Protein AF-A0AAE0UEN5-F1 (afdb_monomer_lite)

Sequence (266 aa):
MGLLERFFPWSDHQPFSEKHVGFAVYFGDIQRMYIRYLHTKLIDLTVKVQLDCPLGPGAQGSLSGAEELGPLLRTYVQAVQDHDYMTKFAVKTTDPFIATSRRHHDHAAFETACARRGLAIKQLVPPISEERNGELESQQPQDRWIDRVQKASIPTGPWEDSKSKNHHRPASSLVNTRTLSTKRAFWTRVGAAAIGAAFLIAPMWILALQRNLYVHLGVATGCITAFGLLVSLYLETVDNVFAATLAYAAVIMVFVGIVLQEVGSQ

Secondary structure (DSSP, 8-state):
--SSSSS----------TT----EEEHHHHHHHHHHHHHHHHHHHHHHHHHHS---TT----THHHHHHHHHHHHHHHHHHHHHHHHTTTTSTT-TTEEETTSHHHHHHHHHHHHHTT--HHHHSPP-----S----SS-HHHHHHHHHHHHSPP-STTS-TT---TT-----TTHHHHHHHHHHHHHHHHHHHHHHHHHHHHHHHHHH---HHHHHHHHHHHHHHHHHHHHHH-S-HHHHHHHHHHHHHHHHHHHHHHHHHHTT-

Organism: Sordaria brevicollis (NCBI:txid83679)

Structure (mmCIF, N/CA/C/O backbone):
data_AF-A0AAE0UEN5-F1
#
_entry.id   AF-A0AAE0UEN5-F1
#
loop_
_atom_site.group_PDB
_atom_site.id
_atom_site.type_symbol
_atom_site.label_atom_id
_atom_site.label_alt_id
_atom_site.label_comp_id
_atom_site.label_asym_id
_atom_site.label_entity_id
_atom_site.label_seq_id
_atom_site.pdbx_PDB_ins_code
_atom_site.Cartn_x
_atom_site.Cartn_y
_atom_site.Cartn_z
_atom_site.occupancy
_atom_site.B_iso_or_equiv
_atom_site.auth_seq_id
_atom_site.auth_comp_id
_atom_site.auth_asym_id
_atom_site.auth_atom_id
_atom_site.pdbx_PDB_model_num
ATOM 1 N N . MET A 1 1 ? -10.624 -44.686 -27.313 1.00 47.81 1 MET A N 1
ATOM 2 C CA . MET A 1 1 ? -10.271 -44.722 -25.876 1.00 47.81 1 MET A CA 1
ATOM 3 C C . MET A 1 1 ? -8.928 -45.422 -25.748 1.00 47.81 1 MET A C 1
ATOM 5 O O . MET A 1 1 ? -8.849 -46.548 -26.211 1.00 47.81 1 MET A O 1
ATOM 9 N N . GLY A 1 2 ? -7.888 -44.771 -25.208 1.00 50.59 2 GLY A N 1
ATOM 10 C CA . GLY A 1 2 ? -6.630 -45.463 -24.871 1.00 50.59 2 GLY A CA 1
ATOM 11 C C . GLY A 1 2 ? -5.305 -44.854 -25.353 1.00 50.59 2 GLY A C 1
ATOM 12 O O . GLY A 1 2 ? -4.420 -45.619 -25.709 1.00 50.59 2 GLY A O 1
ATOM 13 N N . LEU A 1 3 ? -5.132 -43.521 -25.375 1.00 47.16 3 LEU A N 1
ATOM 14 C CA . LEU A 1 3 ? -3.820 -42.904 -25.680 1.00 47.16 3 LEU A CA 1
ATOM 15 C C . LEU A 1 3 ? -3.498 -41.599 -24.912 1.00 47.16 3 LEU A C 1
ATOM 17 O O . LEU A 1 3 ? -2.545 -40.912 -25.261 1.00 47.16 3 LEU A O 1
ATOM 21 N N . LEU A 1 4 ? -4.244 -41.264 -23.848 1.00 43.25 4 LEU A N 1
ATOM 22 C CA . LEU A 1 4 ? -4.015 -40.045 -23.042 1.00 43.25 4 LEU A CA 1
ATOM 23 C C . LEU A 1 4 ? -3.633 -40.296 -21.570 1.00 43.25 4 LEU A C 1
ATOM 25 O O . LEU A 1 4 ? -3.499 -39.343 -20.815 1.00 43.25 4 LEU A O 1
ATOM 29 N N . GLU A 1 5 ? -3.382 -41.542 -21.157 1.00 39.69 5 GLU A N 1
ATOM 30 C CA . GLU A 1 5 ? -2.986 -41.855 -19.767 1.00 39.69 5 GLU A CA 1
ATOM 31 C C . GLU A 1 5 ? -1.469 -41.979 -19.538 1.00 39.69 5 GLU A C 1
ATOM 33 O O . GLU A 1 5 ? -1.028 -42.275 -18.435 1.00 39.69 5 GLU A O 1
ATOM 38 N N . ARG A 1 6 ? -0.627 -41.717 -20.546 1.00 45.50 6 ARG A N 1
ATOM 39 C CA . ARG A 1 6 ? 0.839 -41.847 -20.402 1.00 45.50 6 ARG A CA 1
ATOM 40 C C . ARG A 1 6 ? 1.580 -40.584 -19.953 1.00 45.50 6 ARG A C 1
ATOM 42 O O . ARG A 1 6 ? 2.804 -40.617 -19.917 1.00 45.50 6 ARG A O 1
ATOM 49 N N . PHE A 1 7 ? 0.893 -39.490 -19.613 1.00 47.94 7 PHE A N 1
ATOM 50 C CA . PHE A 1 7 ? 1.573 -38.202 -19.400 1.00 47.94 7 PHE A CA 1
ATOM 51 C C . PHE A 1 7 ? 1.725 -37.705 -17.959 1.00 47.94 7 PHE A C 1
ATOM 53 O O . PHE A 1 7 ? 2.407 -36.703 -17.778 1.00 47.94 7 PHE A O 1
ATOM 60 N N . PHE A 1 8 ? 1.194 -38.381 -16.933 1.00 48.75 8 PHE A N 1
ATOM 61 C CA . PHE A 1 8 ? 1.394 -37.930 -15.546 1.00 48.75 8 PHE A CA 1
ATOM 62 C C . PHE A 1 8 ? 1.422 -39.081 -14.526 1.00 48.75 8 PHE A C 1
ATOM 64 O O . PHE A 1 8 ? 0.406 -39.358 -13.891 1.00 48.75 8 PHE A O 1
ATOM 71 N N . PRO A 1 9 ? 2.578 -39.733 -14.302 1.00 42.09 9 PRO A N 1
ATOM 72 C CA . PRO A 1 9 ? 2.768 -40.583 -13.135 1.00 42.09 9 PRO A CA 1
ATOM 73 C C . PRO A 1 9 ? 2.987 -39.689 -11.901 1.00 42.09 9 PRO A C 1
ATOM 75 O O . PRO A 1 9 ? 4.113 -39.379 -11.529 1.00 42.09 9 PRO A O 1
ATOM 78 N N . TRP A 1 10 ? 1.904 -39.226 -11.274 1.00 48.19 10 TRP A N 1
ATOM 79 C CA . TRP A 1 10 ? 1.956 -38.643 -9.928 1.00 48.19 10 TRP A CA 1
ATOM 80 C C . TRP A 1 10 ? 1.845 -39.767 -8.896 1.00 48.19 10 TRP A C 1
ATOM 82 O O . TRP A 1 10 ? 0.763 -40.070 -8.409 1.00 48.19 10 TRP A O 1
ATOM 92 N N . SER A 1 11 ? 2.963 -40.413 -8.584 1.00 49.34 11 SER A N 1
ATOM 93 C CA . SER A 1 11 ? 3.156 -41.128 -7.320 1.00 49.34 11 SER A CA 1
ATOM 94 C C . SER A 1 11 ? 4.619 -41.511 -7.218 1.00 49.34 11 SER A C 1
ATOM 96 O O . SER A 1 11 ? 4.996 -42.574 -7.684 1.00 49.34 11 SER A O 1
ATOM 98 N N . ASP A 1 12 ? 5.413 -40.627 -6.626 1.00 39.28 12 ASP A N 1
ATOM 99 C CA . ASP A 1 12 ? 6.489 -41.012 -5.720 1.00 39.28 12 ASP A CA 1
ATOM 100 C C . ASP A 1 12 ? 6.880 -39.765 -4.930 1.00 39.28 12 ASP A C 1
ATOM 102 O O . ASP A 1 12 ? 7.472 -38.815 -5.447 1.00 39.28 12 ASP A O 1
ATOM 106 N N . HIS A 1 13 ? 6.518 -39.751 -3.649 1.00 44.28 13 HIS A N 1
ATOM 107 C CA . HIS A 1 13 ? 7.138 -38.867 -2.675 1.00 44.28 13 HIS A CA 1
ATOM 108 C C . HIS A 1 13 ? 8.594 -39.314 -2.510 1.00 44.28 13 HIS A C 1
ATOM 110 O O . HIS A 1 13 ? 8.931 -39.997 -1.547 1.00 44.28 13 HIS A O 1
ATOM 116 N N . GLN A 1 14 ? 9.468 -38.958 -3.455 1.00 47.25 14 GLN A N 1
ATOM 117 C CA . GLN A 1 14 ? 10.896 -39.008 -3.183 1.00 47.25 14 GLN A CA 1
ATOM 118 C C . GLN A 1 14 ? 11.162 -38.018 -2.042 1.00 47.25 14 GLN A C 1
ATOM 120 O O . GLN A 1 14 ? 10.865 -36.828 -2.199 1.00 47.25 14 GLN A O 1
ATOM 125 N N . PRO A 1 15 ? 11.677 -38.468 -0.883 1.00 43.59 15 PRO A N 1
ATOM 126 C CA . PRO A 1 15 ? 12.158 -37.545 0.127 1.00 43.59 15 PRO A CA 1
ATOM 127 C C . PRO A 1 15 ? 13.269 -36.732 -0.535 1.00 43.59 15 PRO A C 1
ATOM 129 O O . PRO A 1 15 ? 14.306 -37.278 -0.913 1.00 43.59 15 PRO A O 1
ATOM 132 N N . PHE A 1 16 ? 13.001 -35.445 -0.766 1.00 45.94 16 PHE A N 1
ATOM 133 C CA . PHE A 1 16 ? 13.960 -34.524 -1.359 1.00 45.94 16 PHE A CA 1
ATOM 134 C C . PHE A 1 16 ? 15.272 -34.645 -0.585 1.00 45.94 16 PHE A C 1
ATOM 136 O O . PHE A 1 16 ? 15.321 -34.340 0.605 1.00 45.94 16 PHE A O 1
ATOM 143 N N . SER A 1 17 ? 16.319 -35.127 -1.259 1.00 46.56 17 SER A N 1
ATOM 144 C CA . SER A 1 17 ? 17.662 -35.183 -0.693 1.00 46.56 17 SER A CA 1
ATOM 145 C C . SER A 1 17 ? 18.026 -33.779 -0.209 1.00 46.56 17 SER A C 1
ATOM 147 O O . SER A 1 17 ? 18.030 -32.823 -0.986 1.00 46.56 17 SER A O 1
ATOM 149 N N . GLU A 1 18 ? 18.290 -33.662 1.089 1.00 48.22 18 GLU A N 1
ATOM 150 C CA . GLU A 1 18 ? 18.394 -32.437 1.899 1.00 48.22 18 GLU A CA 1
ATOM 151 C C . GLU A 1 18 ? 19.487 -31.435 1.461 1.00 48.22 18 GLU A C 1
ATOM 153 O O . GLU A 1 18 ? 19.746 -30.446 2.141 1.00 48.22 18 GLU A O 1
ATOM 158 N N . LYS A 1 19 ? 20.148 -31.667 0.322 1.00 55.38 19 LYS A N 1
ATOM 159 C CA . LYS A 1 19 ? 21.300 -30.894 -0.162 1.00 55.38 19 LYS A CA 1
ATOM 160 C C . LYS A 1 19 ? 21.020 -30.039 -1.398 1.00 55.38 19 LYS A C 1
ATOM 162 O O . LYS A 1 19 ? 21.933 -29.384 -1.899 1.00 55.38 19 LYS A O 1
ATOM 167 N N . HIS A 1 20 ? 19.791 -30.019 -1.911 1.00 56.06 20 HIS A N 1
ATOM 168 C CA . HIS A 1 20 ? 19.470 -29.168 -3.055 1.00 56.06 20 HIS A CA 1
ATOM 169 C C . HIS A 1 20 ? 19.252 -27.722 -2.614 1.00 56.06 20 HIS A C 1
ATOM 171 O O . HIS A 1 20 ? 18.270 -27.384 -1.954 1.00 56.06 20 HIS A O 1
ATOM 177 N N . VAL A 1 21 ? 20.191 -26.860 -3.003 1.00 62.66 21 VAL A N 1
ATOM 178 C CA . VAL A 1 21 ? 20.079 -25.415 -2.823 1.00 62.66 21 VAL A CA 1
ATOM 179 C C . VAL A 1 21 ? 18.895 -24.921 -3.641 1.00 62.66 21 VAL A C 1
ATOM 181 O O . VAL A 1 21 ? 18.925 -24.927 -4.871 1.00 62.66 21 VAL A O 1
ATOM 184 N N . GLY A 1 22 ? 17.822 -24.552 -2.950 1.00 73.62 22 GLY A N 1
ATOM 185 C CA . GLY A 1 22 ? 16.616 -24.055 -3.586 1.00 73.62 22 GLY A CA 1
ATOM 186 C C . GLY A 1 22 ? 16.677 -22.549 -3.819 1.00 73.62 22 GLY A C 1
ATOM 187 O O . GLY A 1 22 ? 17.085 -21.801 -2.936 1.00 73.62 22 GLY A O 1
ATOM 188 N N . PHE A 1 23 ? 16.222 -22.086 -4.982 1.00 80.50 23 PHE A N 1
ATOM 189 C CA . PHE A 1 23 ? 15.915 -20.674 -5.211 1.00 80.50 23 PHE A CA 1
ATOM 190 C C . PHE A 1 23 ? 14.450 -20.376 -4.855 1.00 80.50 23 PHE A C 1
ATOM 192 O O . PHE A 1 23 ? 13.568 -21.240 -4.980 1.00 80.50 23 PHE A O 1
ATOM 199 N N . ALA A 1 24 ? 14.199 -19.142 -4.423 1.00 83.62 24 ALA A N 1
ATOM 200 C CA . ALA A 1 24 ? 12.873 -18.566 -4.247 1.00 83.62 24 ALA A CA 1
ATOM 201 C C . ALA A 1 24 ? 12.890 -17.134 -4.793 1.00 83.62 24 ALA A C 1
ATOM 203 O O . ALA A 1 24 ? 13.771 -16.349 -4.449 1.00 83.62 24 ALA A O 1
ATOM 204 N N . VAL A 1 25 ? 11.934 -16.815 -5.658 1.00 88.50 25 VAL A N 1
ATOM 205 C CA . VAL A 1 25 ? 11.749 -15.484 -6.234 1.00 88.50 25 VAL A CA 1
ATOM 206 C C . VAL A 1 25 ? 10.397 -14.963 -5.771 1.00 88.50 25 VAL A C 1
ATOM 208 O O . VAL A 1 25 ? 9.365 -15.594 -6.004 1.00 88.50 25 VAL A O 1
ATOM 211 N N . TYR A 1 26 ? 10.411 -13.808 -5.114 1.00 88.69 26 TYR A N 1
ATOM 212 C CA . TYR A 1 26 ? 9.214 -13.144 -4.614 1.00 88.69 26 TYR A CA 1
ATOM 213 C C . TYR A 1 26 ? 8.739 -12.129 -5.655 1.00 88.69 26 TYR A C 1
ATOM 215 O O . TYR A 1 26 ? 9.389 -11.106 -5.884 1.00 88.69 26 TYR A O 1
ATOM 223 N N . PHE A 1 27 ? 7.590 -12.375 -6.288 1.00 92.50 27 PHE A N 1
ATOM 224 C CA . PHE A 1 27 ? 7.034 -11.428 -7.262 1.00 92.50 27 PHE A CA 1
ATOM 225 C C . PHE A 1 27 ? 6.653 -10.094 -6.610 1.00 92.50 27 PHE A C 1
ATOM 227 O O . PHE A 1 27 ? 6.719 -9.057 -7.265 1.00 92.50 27 PHE A O 1
ATOM 234 N N . GLY A 1 28 ? 6.351 -10.092 -5.307 1.00 88.81 28 GLY A N 1
ATOM 235 C CA . GLY A 1 28 ? 6.140 -8.865 -4.539 1.00 88.81 28 GLY A CA 1
ATOM 236 C C . GLY A 1 28 ? 7.354 -7.927 -4.538 1.00 88.81 28 GLY A C 1
ATOM 237 O O . GLY A 1 28 ? 7.179 -6.711 -4.617 1.00 88.81 28 GLY A O 1
ATOM 238 N N . ASP A 1 29 ? 8.578 -8.462 -4.519 1.00 84.75 29 ASP A N 1
ATOM 239 C CA . ASP A 1 29 ? 9.801 -7.648 -4.558 1.00 84.75 29 ASP A CA 1
ATOM 240 C C . ASP A 1 29 ? 10.068 -7.093 -5.957 1.00 84.75 29 ASP A C 1
ATOM 242 O O . ASP A 1 29 ? 10.427 -5.922 -6.108 1.00 84.75 29 ASP A O 1
ATOM 246 N N . ILE A 1 30 ? 9.791 -7.889 -6.993 1.00 92.25 30 ILE A N 1
ATOM 247 C CA . ILE A 1 30 ? 9.831 -7.424 -8.386 1.00 92.25 30 ILE A CA 1
ATOM 248 C C . ILE A 1 30 ? 8.808 -6.300 -8.592 1.00 92.25 30 ILE A C 1
ATOM 250 O O . ILE A 1 30 ? 9.137 -5.265 -9.171 1.00 92.25 30 ILE A O 1
ATOM 254 N N . GLN A 1 31 ? 7.597 -6.446 -8.051 1.00 94.69 31 GLN A N 1
ATOM 255 C CA . GLN A 1 31 ? 6.559 -5.420 -8.125 1.00 94.69 31 GLN A CA 1
ATOM 256 C C . GLN A 1 31 ? 6.976 -4.132 -7.404 1.00 94.69 31 GLN A C 1
ATOM 258 O O . GLN A 1 31 ? 6.764 -3.033 -7.914 1.00 94.69 31 GLN A O 1
ATOM 263 N N . ARG A 1 32 ? 7.635 -4.236 -6.245 1.00 88.94 32 ARG A N 1
ATOM 264 C CA . ARG A 1 32 ? 8.200 -3.070 -5.544 1.00 88.94 32 ARG A CA 1
ATOM 265 C C . ARG A 1 32 ? 9.271 -2.369 -6.372 1.00 88.94 32 ARG A C 1
ATOM 267 O O . ARG A 1 32 ? 9.285 -1.138 -6.424 1.00 88.94 32 ARG A O 1
ATOM 274 N N . MET A 1 33 ? 10.151 -3.128 -7.026 1.00 90.81 33 MET A N 1
ATOM 275 C CA . MET A 1 33 ? 11.148 -2.570 -7.942 1.00 90.81 33 MET A CA 1
ATOM 276 C C . MET A 1 33 ? 10.470 -1.858 -9.123 1.00 90.81 33 MET A C 1
ATOM 278 O O . MET A 1 33 ? 10.856 -0.741 -9.469 1.00 90.81 33 MET A O 1
ATOM 282 N N . TYR A 1 34 ? 9.411 -2.447 -9.681 1.00 95.69 34 TYR A N 1
ATOM 283 C CA . TYR A 1 34 ? 8.634 -1.859 -10.770 1.00 95.69 34 TYR A CA 1
ATOM 284 C C . TYR A 1 34 ? 7.930 -0.552 -10.370 1.00 95.69 34 TYR A C 1
ATOM 286 O O . TYR A 1 34 ? 8.019 0.442 -11.090 1.00 95.69 34 TYR A O 1
ATOM 294 N N . ILE A 1 35 ? 7.312 -0.494 -9.187 1.00 95.81 35 ILE A N 1
ATOM 295 C CA . ILE A 1 35 ? 6.693 0.735 -8.661 1.00 95.81 35 ILE A CA 1
ATOM 296 C C . ILE A 1 35 ? 7.733 1.852 -8.508 1.00 95.81 35 ILE A C 1
ATOM 298 O O . ILE A 1 35 ? 7.453 2.999 -8.859 1.00 95.81 35 ILE A O 1
ATOM 302 N N . ARG A 1 36 ? 8.945 1.540 -8.024 1.00 92.50 36 ARG A N 1
ATOM 303 C CA . ARG A 1 36 ? 10.037 2.528 -7.925 1.00 92.50 36 ARG A CA 1
ATOM 304 C C . ARG A 1 36 ? 10.441 3.056 -9.294 1.00 92.50 36 ARG A C 1
ATOM 306 O O . ARG A 1 36 ? 10.576 4.265 -9.454 1.00 92.50 36 ARG A O 1
ATOM 313 N N . TYR A 1 37 ? 10.580 2.165 -10.272 1.00 96.19 37 TYR A N 1
ATOM 314 C CA . TYR A 1 37 ? 10.863 2.549 -11.650 1.00 96.19 37 TYR A CA 1
ATOM 315 C C . TYR A 1 37 ? 9.794 3.509 -12.203 1.00 96.19 37 TYR A C 1
ATOM 317 O O . TYR A 1 37 ? 10.132 4.572 -12.726 1.00 96.19 37 TYR A O 1
ATOM 325 N N . LEU A 1 38 ? 8.508 3.187 -12.023 1.00 96.75 38 LEU A N 1
ATOM 326 C CA . LEU A 1 38 ? 7.406 4.052 -12.456 1.00 96.75 38 LEU A CA 1
ATOM 327 C C . LEU A 1 38 ? 7.398 5.401 -11.730 1.00 96.75 38 LEU A C 1
ATOM 329 O O . LEU A 1 38 ? 7.153 6.427 -12.358 1.00 96.75 38 LEU A O 1
ATOM 333 N N . HIS A 1 39 ? 7.699 5.417 -10.432 1.00 96.25 39 HIS A N 1
ATOM 334 C CA . HIS A 1 39 ? 7.771 6.645 -9.645 1.00 96.25 39 HIS A CA 1
ATOM 335 C C . HIS A 1 39 ? 8.872 7.586 -10.152 1.00 96.25 39 HIS A C 1
ATOM 337 O O . HIS A 1 39 ? 8.614 8.764 -10.386 1.00 96.25 39 HIS A O 1
ATOM 343 N N . THR A 1 40 ? 10.079 7.070 -10.401 1.00 95.69 40 THR A N 1
ATOM 344 C CA . THR A 1 40 ? 11.167 7.866 -10.990 1.00 95.69 40 THR A CA 1
ATOM 345 C C . THR A 1 40 ? 10.786 8.392 -12.374 1.00 95.69 40 THR A C 1
ATOM 347 O O . THR A 1 40 ? 11.051 9.553 -12.678 1.00 95.69 40 THR A O 1
ATOM 350 N N . LYS A 1 41 ? 10.103 7.579 -13.190 1.00 96.75 41 LYS A N 1
ATOM 351 C CA . LYS A 1 41 ? 9.6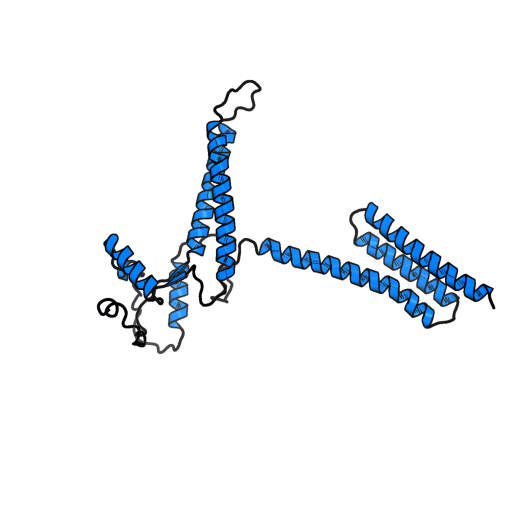28 7.993 -14.517 1.00 96.75 41 LYS A CA 1
ATOM 352 C C . LYS A 1 41 ? 8.562 9.095 -14.447 1.00 96.75 41 LYS A C 1
ATOM 354 O O . LYS A 1 41 ? 8.584 10.012 -15.262 1.00 96.75 41 LYS A O 1
ATOM 359 N N . LEU A 1 42 ? 7.655 9.034 -13.469 1.00 96.38 42 LEU A N 1
ATOM 360 C CA . LEU A 1 42 ? 6.660 10.083 -13.223 1.00 96.38 42 LEU A CA 1
ATOM 361 C C . LEU A 1 42 ? 7.317 11.406 -12.826 1.00 96.38 42 LEU A C 1
ATOM 363 O O . LEU A 1 42 ? 6.915 12.454 -13.327 1.00 96.38 42 LEU A O 1
ATOM 367 N N . ILE A 1 43 ? 8.334 11.361 -11.961 1.00 96.00 43 ILE A N 1
ATOM 368 C CA . ILE A 1 43 ? 9.092 12.554 -11.561 1.00 96.00 43 ILE A CA 1
ATOM 369 C C . ILE A 1 43 ? 9.781 13.176 -12.778 1.00 96.00 43 ILE A C 1
ATOM 371 O O . ILE A 1 43 ? 9.639 14.375 -12.998 1.00 96.00 43 ILE A O 1
ATOM 375 N N . ASP A 1 44 ? 10.467 12.368 -13.591 1.00 95.75 44 ASP A N 1
ATOM 376 C CA . ASP A 1 44 ? 11.157 12.840 -14.798 1.00 95.75 44 ASP A CA 1
ATOM 377 C C . ASP A 1 44 ? 10.195 13.528 -15.782 1.00 95.75 44 ASP A C 1
ATOM 379 O O . ASP A 1 44 ? 10.457 14.644 -16.227 1.00 95.75 44 ASP A O 1
ATOM 383 N N . LEU A 1 45 ? 9.032 12.921 -16.054 1.00 94.38 45 LEU A N 1
ATOM 384 C CA . LEU A 1 45 ? 8.010 13.542 -16.904 1.00 94.38 45 LEU A CA 1
ATOM 385 C C . LEU A 1 45 ? 7.433 14.821 -16.298 1.00 94.38 45 LEU A C 1
ATOM 387 O O . LEU A 1 45 ? 7.223 15.792 -17.015 1.00 94.38 45 LEU A O 1
ATOM 391 N N . THR A 1 46 ? 7.194 14.846 -14.988 1.00 92.81 46 THR A N 1
ATOM 392 C CA . THR A 1 46 ? 6.650 16.035 -14.317 1.00 92.81 46 THR A CA 1
ATOM 393 C C . THR A 1 46 ? 7.631 17.202 -14.403 1.00 92.81 46 THR A C 1
ATOM 395 O O . THR A 1 46 ? 7.225 18.324 -14.694 1.00 92.81 46 THR A O 1
ATOM 398 N N . VAL A 1 47 ? 8.927 16.941 -14.203 1.00 93.44 47 VAL A N 1
ATOM 399 C CA . VAL A 1 47 ? 9.982 17.953 -14.345 1.00 93.44 47 VAL A CA 1
ATOM 400 C C . VAL A 1 47 ? 10.061 18.452 -15.786 1.00 93.44 47 VAL A C 1
ATOM 402 O O . VAL A 1 47 ? 10.106 19.661 -15.989 1.00 93.44 47 VAL A O 1
ATOM 405 N N . LYS A 1 48 ? 10.001 17.560 -16.783 1.00 91.19 48 LYS A N 1
ATOM 406 C CA . LYS A 1 48 ? 9.957 17.946 -18.204 1.00 91.19 48 LYS A CA 1
ATOM 407 C C . LYS A 1 48 ? 8.763 18.844 -18.517 1.00 91.19 48 LYS A C 1
ATOM 409 O O . LYS A 1 48 ? 8.953 19.942 -19.015 1.00 91.19 48 LYS A O 1
ATOM 414 N N . VAL A 1 49 ? 7.553 18.441 -18.121 1.00 89.44 49 VAL A N 1
ATOM 415 C CA . VAL A 1 49 ? 6.333 19.244 -18.324 1.00 89.44 49 VAL A CA 1
ATOM 416 C C . VAL A 1 49 ? 6.446 20.615 -17.655 1.00 89.44 49 VAL A C 1
ATOM 418 O O . VAL A 1 49 ? 6.043 21.613 -18.243 1.00 89.44 49 VAL A O 1
ATOM 421 N N . GLN A 1 50 ? 7.015 20.688 -16.450 1.00 88.75 50 GLN A N 1
ATOM 422 C CA . GLN A 1 50 ? 7.178 21.952 -15.732 1.00 88.75 50 GLN A CA 1
ATOM 423 C C . GLN A 1 50 ? 8.209 22.882 -16.390 1.00 88.75 50 GLN A C 1
ATOM 425 O O . GLN A 1 50 ? 8.037 24.099 -16.348 1.00 88.75 50 GLN A O 1
ATOM 430 N N . LEU A 1 51 ? 9.279 22.329 -16.968 1.00 88.56 51 LEU A N 1
ATOM 431 C CA . LEU A 1 51 ? 10.318 23.098 -17.659 1.00 88.56 51 LEU A CA 1
ATOM 432 C C . LEU A 1 51 ? 9.885 23.526 -19.069 1.00 88.56 51 LEU A C 1
ATOM 434 O O . LEU A 1 51 ? 10.234 24.624 -19.499 1.00 88.56 51 LEU A O 1
ATOM 438 N N . ASP A 1 52 ? 9.102 22.694 -19.757 1.00 83.62 52 ASP A N 1
ATOM 439 C CA . ASP A 1 52 ? 8.669 22.913 -21.142 1.00 83.62 52 ASP A CA 1
ATOM 440 C C . ASP A 1 52 ? 7.377 23.744 -21.259 1.00 83.62 52 ASP A C 1
ATOM 442 O O . ASP A 1 52 ? 7.036 24.194 -22.354 1.00 83.62 52 ASP A O 1
ATOM 446 N N . CYS A 1 53 ? 6.660 23.988 -20.154 1.00 75.69 53 CYS A N 1
ATOM 447 C CA . CYS A 1 53 ? 5.525 24.915 -20.094 1.00 75.69 53 CYS A CA 1
ATOM 448 C C . CYS A 1 53 ? 5.981 26.312 -19.635 1.00 75.69 53 CYS A C 1
ATOM 450 O O . CYS A 1 53 ? 5.983 26.599 -18.433 1.00 75.69 53 CYS A O 1
ATOM 452 N N . PRO A 1 54 ? 6.327 27.238 -20.549 1.00 66.62 54 PRO A N 1
ATOM 453 C CA . PRO A 1 54 ? 6.528 28.627 -20.170 1.00 66.62 54 PRO A CA 1
ATOM 454 C C . PRO A 1 54 ? 5.199 29.207 -19.664 1.00 66.62 54 PRO A C 1
ATOM 456 O O . PRO A 1 54 ? 4.197 29.212 -20.376 1.00 66.62 54 PRO A O 1
ATOM 459 N N . LEU A 1 55 ? 5.204 29.741 -18.439 1.00 64.69 55 LEU A N 1
ATOM 460 C CA . LEU A 1 55 ? 4.082 30.402 -17.744 1.00 64.69 55 LEU A CA 1
ATOM 461 C C . LEU A 1 55 ? 3.587 31.711 -18.418 1.00 64.69 55 LEU A C 1
ATOM 463 O O . LEU A 1 55 ? 3.025 32.588 -17.765 1.00 64.69 55 LEU A O 1
ATOM 467 N N . GLY A 1 56 ? 3.812 31.879 -19.721 1.00 72.25 56 GLY A N 1
ATOM 468 C CA . GLY A 1 56 ? 3.442 33.069 -20.478 1.00 72.25 56 GLY A CA 1
ATOM 469 C C . GLY A 1 56 ? 2.033 32.965 -21.085 1.00 72.25 56 GLY A C 1
ATOM 470 O O . GLY A 1 56 ? 1.703 31.927 -21.659 1.00 72.25 56 GLY A O 1
ATOM 471 N N . PRO A 1 57 ? 1.222 34.043 -21.061 1.00 63.41 57 PRO A N 1
ATOM 472 C CA . PRO A 1 57 ? -0.161 34.077 -21.565 1.00 63.41 57 PRO A CA 1
ATOM 473 C C . PRO A 1 57 ? -0.313 33.981 -23.103 1.00 63.41 57 PRO A C 1
ATOM 475 O O . PRO A 1 57 ? -1.285 34.471 -23.667 1.00 63.41 57 PRO A O 1
ATOM 478 N N . GLY A 1 58 ? 0.622 33.340 -23.804 1.00 66.44 58 GLY A N 1
ATOM 479 C CA . GLY A 1 58 ? 0.577 33.168 -25.261 1.00 66.44 58 GLY A CA 1
ATOM 480 C C . GLY A 1 58 ? 1.354 31.964 -25.794 1.00 66.44 58 GLY A C 1
ATOM 481 O O . GLY A 1 58 ? 1.525 31.843 -27.004 1.00 66.44 58 GLY A O 1
ATOM 482 N N . ALA A 1 59 ? 1.848 31.078 -24.926 1.00 60.47 59 ALA A N 1
ATOM 483 C CA . ALA A 1 59 ? 2.629 29.933 -25.364 1.00 60.47 59 ALA A CA 1
ATOM 484 C C . ALA A 1 59 ? 1.720 28.773 -25.800 1.00 60.47 59 ALA A C 1
ATOM 486 O O . ALA A 1 59 ? 1.156 28.065 -24.971 1.00 60.47 59 ALA A O 1
ATOM 487 N N . GLN A 1 60 ? 1.626 28.540 -27.112 1.00 63.31 60 GLN A N 1
ATOM 488 C CA . GLN A 1 60 ? 1.108 27.294 -27.699 1.00 63.31 60 GLN A CA 1
ATOM 489 C C . GLN A 1 60 ? 2.134 26.153 -27.527 1.00 63.31 60 GLN A C 1
ATOM 491 O O . GLN A 1 60 ? 2.580 25.541 -28.495 1.00 63.31 60 GLN A O 1
ATOM 496 N N . GLY A 1 61 ? 2.575 25.921 -26.288 1.00 59.75 61 GLY A N 1
ATOM 497 C CA . GLY A 1 61 ? 3.510 24.855 -25.944 1.00 59.75 61 GLY A CA 1
ATOM 498 C C . GLY A 1 61 ? 2.884 23.484 -26.191 1.00 59.75 61 GLY A C 1
ATOM 499 O O . GLY A 1 61 ? 1.737 23.237 -25.820 1.00 59.75 61 GLY A O 1
ATOM 500 N N . SER A 1 62 ? 3.639 22.607 -26.850 1.00 60.00 62 SER A N 1
ATOM 501 C CA . SER A 1 62 ? 3.237 21.249 -27.218 1.00 60.00 62 SER A CA 1
ATOM 502 C C . SER A 1 62 ? 2.777 20.446 -25.990 1.00 60.00 62 SER A C 1
ATOM 504 O O . SER A 1 62 ? 3.578 20.099 -25.126 1.00 60.00 62 SER A O 1
ATOM 506 N N . LEU A 1 63 ? 1.483 20.110 -25.935 1.00 71.19 63 LEU A N 1
ATOM 507 C CA . LEU A 1 63 ? 0.828 19.300 -24.888 1.00 71.19 63 LEU A CA 1
ATOM 508 C C . LEU A 1 63 ? 1.307 17.835 -24.826 1.00 71.19 63 LEU A C 1
ATOM 510 O O . LEU A 1 63 ? 0.814 17.062 -24.005 1.00 71.19 63 LEU A O 1
ATOM 514 N N . SER A 1 64 ? 2.284 17.451 -25.649 1.00 78.19 64 SER A N 1
ATOM 515 C CA . SER A 1 64 ? 2.762 16.073 -25.795 1.00 78.19 64 SER A CA 1
ATOM 516 C C . SER A 1 64 ? 3.174 15.424 -24.466 1.00 78.19 64 SER A C 1
ATOM 518 O O . SER A 1 64 ? 2.912 14.244 -24.259 1.00 78.19 64 SER A O 1
ATOM 520 N N . GLY A 1 65 ? 3.769 16.177 -23.532 1.00 79.94 65 GLY A N 1
ATOM 521 C CA . GLY A 1 65 ? 4.159 15.636 -22.221 1.00 79.94 65 GLY A CA 1
ATOM 522 C C . GLY A 1 65 ? 2.971 15.341 -21.294 1.00 79.94 65 GLY A C 1
ATOM 523 O O . GLY A 1 65 ? 3.009 14.397 -20.504 1.00 79.94 65 GLY A O 1
ATOM 524 N N . ALA A 1 66 ? 1.886 16.110 -21.412 1.00 84.38 66 ALA A N 1
ATOM 525 C CA . ALA A 1 66 ? 0.669 15.889 -20.633 1.00 84.38 66 ALA A CA 1
ATOM 526 C C . ALA A 1 66 ? -0.106 14.653 -21.124 1.00 84.38 66 ALA A C 1
ATOM 528 O O . ALA A 1 66 ? -0.723 13.953 -20.317 1.00 84.38 66 ALA A O 1
ATOM 529 N N . GLU A 1 67 ? -0.034 14.350 -22.424 1.00 90.62 67 GLU A N 1
ATOM 530 C CA . GLU A 1 67 ? -0.660 13.161 -23.012 1.00 90.62 67 GLU A CA 1
ATOM 531 C C . GLU A 1 67 ? -0.017 11.858 -22.515 1.00 90.62 67 GLU A C 1
ATOM 533 O O . GLU A 1 67 ? -0.728 10.890 -22.246 1.00 90.62 67 GLU A O 1
ATOM 538 N N . GLU A 1 68 ? 1.304 11.837 -22.303 1.00 93.25 68 GLU A N 1
ATOM 539 C CA . GLU A 1 68 ? 2.017 10.666 -21.766 1.00 93.25 68 GLU A CA 1
ATOM 540 C C . GLU A 1 68 ? 1.823 10.473 -20.254 1.00 93.25 68 GLU A C 1
ATOM 542 O O . GLU A 1 68 ? 1.846 9.343 -19.747 1.00 93.25 68 GLU A O 1
ATOM 547 N N . LEU A 1 69 ? 1.598 11.567 -19.521 1.00 94.12 69 LEU A N 1
ATOM 548 C CA . LEU A 1 69 ? 1.443 11.540 -18.068 1.00 94.12 69 LEU A CA 1
ATOM 549 C C . LEU A 1 69 ? 0.207 10.740 -17.638 1.00 94.12 69 LEU A C 1
ATOM 551 O O . LEU A 1 69 ? 0.271 9.962 -16.684 1.00 94.12 69 LEU A O 1
ATOM 555 N N . GLY A 1 70 ? -0.913 10.897 -18.349 1.00 94.00 70 GLY A N 1
ATOM 556 C CA . GLY A 1 70 ? -2.176 10.227 -18.026 1.00 94.00 70 GLY A CA 1
ATOM 557 C C . GLY A 1 70 ? -2.065 8.693 -18.001 1.00 94.00 70 GLY A C 1
ATOM 558 O O . GLY A 1 70 ? -2.363 8.077 -16.971 1.00 94.00 70 GLY A O 1
ATOM 559 N N . PRO A 1 71 ? -1.620 8.046 -19.096 1.00 96.88 71 PRO A N 1
ATOM 560 C CA . PRO A 1 71 ? -1.389 6.603 -19.145 1.00 96.88 71 PRO A CA 1
ATOM 561 C C . PRO A 1 71 ? -0.357 6.115 -18.122 1.00 96.88 71 PRO A C 1
ATOM 563 O O . PRO A 1 71 ? -0.552 5.060 -17.506 1.00 96.88 71 PRO A O 1
ATOM 566 N N . LEU A 1 72 ? 0.720 6.878 -17.895 1.00 96.56 72 LEU A N 1
ATOM 567 C CA . LEU A 1 72 ? 1.745 6.498 -16.924 1.00 96.56 72 LEU A CA 1
ATOM 568 C C . LEU A 1 72 ? 1.196 6.509 -15.493 1.00 96.56 72 LEU A C 1
ATOM 570 O O . LEU A 1 72 ? 1.427 5.562 -14.741 1.00 96.56 72 LEU A O 1
ATOM 574 N N . LEU A 1 73 ? 0.417 7.532 -15.135 1.00 96.81 73 LEU A N 1
ATOM 575 C CA . LEU A 1 73 ? -0.223 7.630 -13.827 1.00 96.81 73 LEU A CA 1
ATOM 576 C C . LEU A 1 73 ? -1.206 6.476 -13.599 1.00 96.81 73 LEU A C 1
ATOM 578 O O . LEU A 1 73 ? -1.205 5.876 -12.527 1.00 96.81 73 LEU A O 1
ATOM 582 N N . ARG A 1 74 ? -1.999 6.108 -14.615 1.00 97.25 74 ARG A N 1
ATOM 583 C CA . ARG A 1 74 ? -2.886 4.933 -14.539 1.00 97.25 74 ARG A CA 1
ATOM 584 C C . ARG A 1 74 ? -2.100 3.645 -14.302 1.00 97.25 74 ARG A C 1
ATOM 586 O O . ARG A 1 74 ? -2.476 2.861 -13.437 1.00 97.25 74 ARG A O 1
ATOM 593 N N . THR A 1 75 ? -0.991 3.457 -15.019 1.00 97.88 75 THR A N 1
ATOM 594 C CA . THR A 1 75 ? -0.111 2.286 -14.855 1.00 97.88 75 THR A CA 1
ATOM 595 C C . THR A 1 75 ? 0.490 2.234 -13.450 1.00 97.88 75 THR A C 1
ATOM 597 O O . THR A 1 75 ? 0.532 1.174 -12.834 1.00 97.88 75 THR A O 1
ATOM 600 N N . TYR A 1 76 ? 0.900 3.382 -12.908 1.00 97.50 76 TYR A N 1
ATOM 601 C CA . TYR A 1 76 ? 1.400 3.488 -11.540 1.00 97.50 76 TYR A CA 1
ATOM 602 C C . TYR A 1 76 ? 0.333 3.137 -10.499 1.00 97.50 76 TYR A C 1
ATOM 604 O O . TYR A 1 76 ? 0.589 2.321 -9.617 1.00 97.50 76 TYR A O 1
ATOM 612 N N . VAL A 1 77 ? -0.874 3.699 -10.619 1.00 96.25 77 VAL A N 1
ATOM 613 C CA . VAL A 1 77 ? -1.990 3.391 -9.711 1.00 96.25 77 VAL A CA 1
ATOM 614 C C . VAL A 1 77 ? -2.338 1.905 -9.761 1.00 96.25 77 VAL A C 1
ATOM 616 O O . VAL A 1 77 ? -2.488 1.289 -8.707 1.00 96.25 77 VAL A O 1
ATOM 619 N N . GLN A 1 78 ? -2.403 1.315 -10.958 1.00 97.69 78 GLN A N 1
ATOM 620 C CA . GLN A 1 78 ? -2.635 -0.119 -11.119 1.00 97.69 78 GLN A CA 1
ATOM 621 C C . GLN A 1 78 ? -1.529 -0.938 -10.444 1.00 97.69 78 GLN A C 1
ATOM 623 O O . GLN A 1 78 ? -1.824 -1.830 -9.657 1.00 97.69 78 GLN A O 1
ATOM 628 N N . ALA A 1 79 ? -0.259 -0.589 -10.667 1.00 96.19 79 ALA A N 1
ATOM 629 C CA . ALA A 1 79 ? 0.865 -1.299 -10.065 1.00 96.19 79 ALA A CA 1
ATOM 630 C C . ALA A 1 79 ? 0.820 -1.274 -8.526 1.00 96.19 79 ALA A C 1
ATOM 632 O O . ALA A 1 79 ? 1.145 -2.277 -7.884 1.00 96.19 79 ALA A O 1
ATOM 633 N N . VAL A 1 80 ? 0.391 -0.156 -7.931 1.00 95.44 80 VAL A N 1
ATOM 634 C CA . VAL A 1 80 ? 0.183 -0.034 -6.479 1.00 95.44 80 VAL A CA 1
ATOM 635 C C . VAL A 1 80 ? -0.980 -0.912 -6.007 1.00 95.44 80 VAL A C 1
ATOM 637 O O . VAL A 1 80 ? -0.832 -1.628 -5.019 1.00 95.44 80 VAL A O 1
ATOM 640 N N . GLN A 1 81 ? -2.109 -0.922 -6.722 1.00 94.62 81 GLN A N 1
ATOM 641 C CA . GLN A 1 81 ? -3.245 -1.795 -6.394 1.00 94.62 81 GLN A CA 1
ATOM 642 C C . GLN A 1 81 ? -2.875 -3.281 -6.474 1.00 94.62 81 GLN A C 1
ATOM 644 O O . GLN A 1 81 ? -3.246 -4.061 -5.594 1.00 94.62 81 GLN A O 1
ATOM 649 N N . ASP A 1 82 ? -2.108 -3.668 -7.493 1.00 95.31 82 ASP A N 1
ATOM 650 C CA . ASP A 1 82 ? -1.615 -5.034 -7.662 1.00 95.31 82 ASP A CA 1
ATOM 651 C C . ASP A 1 82 ? -0.664 -5.419 -6.520 1.00 95.31 82 ASP A C 1
ATOM 653 O O . ASP A 1 82 ? -0.742 -6.528 -5.994 1.00 95.31 82 ASP A O 1
ATOM 657 N N . HIS A 1 83 ? 0.197 -4.497 -6.074 1.00 92.81 83 HIS A N 1
ATOM 658 C CA . HIS A 1 83 ? 1.074 -4.718 -4.918 1.00 92.81 83 HIS A CA 1
ATOM 659 C C . HIS A 1 83 ? 0.283 -4.916 -3.618 1.00 92.81 83 HIS A C 1
ATOM 661 O O . HIS A 1 83 ? 0.574 -5.837 -2.844 1.00 92.81 83 HIS A O 1
ATOM 667 N N . ASP A 1 84 ? -0.761 -4.116 -3.405 1.00 88.50 84 ASP A N 1
ATOM 668 C CA . ASP A 1 84 ? -1.675 -4.278 -2.273 1.00 88.50 84 ASP A CA 1
ATOM 669 C C . ASP A 1 84 ? -2.413 -5.617 -2.332 1.00 88.50 84 ASP A C 1
ATOM 671 O O . ASP A 1 84 ? -2.597 -6.278 -1.305 1.00 88.50 84 ASP A O 1
ATOM 675 N N . TYR A 1 85 ? -2.819 -6.046 -3.529 1.00 93.06 85 TYR A N 1
ATOM 676 C CA . TYR A 1 85 ? -3.409 -7.361 -3.739 1.00 93.06 85 TYR A CA 1
ATOM 677 C C . TYR A 1 85 ? -2.422 -8.480 -3.389 1.00 93.06 85 TYR A C 1
ATOM 679 O O . TYR A 1 85 ? -2.762 -9.331 -2.568 1.00 93.06 85 TYR A O 1
ATOM 687 N N . MET A 1 86 ? -1.193 -8.446 -3.915 1.00 91.12 86 MET A N 1
ATOM 688 C CA . MET A 1 86 ? -0.146 -9.435 -3.617 1.00 91.12 86 MET A CA 1
ATOM 689 C C . MET A 1 86 ? 0.142 -9.528 -2.116 1.00 91.12 86 MET A C 1
ATOM 691 O O . MET A 1 86 ? 0.238 -10.618 -1.551 1.00 91.12 86 MET A O 1
ATOM 695 N N . THR A 1 87 ? 0.193 -8.385 -1.434 1.00 84.88 87 THR A N 1
ATOM 696 C CA . THR A 1 87 ? 0.504 -8.335 -0.002 1.00 84.88 87 THR A CA 1
ATOM 697 C C . THR A 1 87 ? -0.544 -9.048 0.863 1.00 84.88 87 THR A C 1
ATOM 699 O O . THR A 1 87 ? -0.207 -9.591 1.916 1.00 84.88 87 THR A O 1
ATOM 702 N N . LYS A 1 88 ? -1.804 -9.147 0.415 1.00 87.50 88 LYS A N 1
ATOM 703 C CA . LYS A 1 88 ? -2.847 -9.917 1.125 1.00 87.50 88 LYS A CA 1
ATOM 704 C C . LYS A 1 88 ? -2.553 -11.422 1.178 1.00 87.50 88 LYS A C 1
ATOM 706 O O . LYS A 1 88 ? -3.122 -12.116 2.021 1.00 87.50 88 LYS A O 1
ATOM 711 N N . PHE A 1 89 ? -1.696 -11.934 0.296 1.00 86.94 89 PHE A N 1
ATOM 712 C CA . PHE A 1 89 ? -1.346 -13.355 0.223 1.00 86.94 89 PHE A CA 1
ATOM 713 C C . PHE A 1 89 ? 0.009 -13.684 0.856 1.00 86.94 89 PHE A C 1
ATOM 715 O O . PHE A 1 89 ? 0.225 -14.846 1.184 1.00 86.94 89 PHE A O 1
ATOM 722 N N . ALA A 1 90 ? 0.841 -12.680 1.153 1.00 79.19 90 ALA A N 1
ATOM 723 C CA . ALA A 1 90 ? 2.196 -12.852 1.688 1.00 79.19 90 ALA A CA 1
ATOM 724 C C . ALA A 1 90 ? 2.280 -13.575 3.051 1.00 79.19 90 ALA A C 1
ATOM 726 O O . ALA A 1 90 ? 3.346 -14.025 3.455 1.00 79.19 90 ALA A O 1
ATOM 727 N N . VAL A 1 91 ? 1.167 -13.681 3.788 1.00 72.56 91 VAL A N 1
ATOM 728 C CA . VAL A 1 91 ? 1.098 -14.385 5.086 1.00 72.56 91 VAL A CA 1
ATOM 729 C C . VAL A 1 91 ? 0.727 -15.868 4.918 1.00 72.56 91 VAL A C 1
ATOM 731 O O . VAL A 1 91 ? 0.863 -16.657 5.851 1.00 72.56 91 VAL A O 1
ATOM 734 N N . LYS A 1 92 ? 0.239 -16.279 3.742 1.00 80.56 92 LYS A N 1
ATOM 735 C CA . LYS A 1 92 ? -0.240 -17.647 3.515 1.00 80.56 92 LYS A CA 1
ATOM 736 C C . LYS A 1 92 ? 0.930 -18.575 3.188 1.00 80.56 92 LYS A C 1
ATOM 738 O O . LYS A 1 92 ? 1.798 -18.241 2.393 1.00 80.56 92 LYS A O 1
ATOM 743 N N . THR A 1 93 ? 0.902 -19.788 3.735 1.00 74.56 93 THR A N 1
ATOM 744 C CA . THR A 1 93 ? 1.877 -20.855 3.430 1.00 74.56 93 THR A CA 1
ATOM 745 C C . THR A 1 93 ? 1.895 -21.234 1.946 1.00 74.56 93 THR A C 1
ATOM 747 O O . THR A 1 93 ? 2.922 -21.653 1.415 1.00 74.56 93 THR A O 1
ATOM 750 N N . THR A 1 94 ? 0.772 -21.048 1.253 1.00 85.19 94 THR A N 1
ATOM 751 C CA . THR A 1 94 ? 0.616 -21.268 -0.188 1.00 85.19 94 THR A CA 1
ATOM 752 C C . THR A 1 94 ? 0.492 -19.940 -0.930 1.00 85.19 94 THR A C 1
ATOM 754 O O . THR A 1 94 ? -0.527 -19.670 -1.567 1.00 85.19 94 THR A O 1
ATOM 757 N N . ASP A 1 95 ? 1.501 -19.079 -0.816 1.00 86.19 95 ASP A N 1
ATOM 758 C CA . ASP A 1 95 ? 1.527 -17.828 -1.572 1.00 86.19 95 ASP A CA 1
ATOM 759 C C . ASP A 1 95 ? 1.684 -18.130 -3.082 1.00 86.19 95 ASP A C 1
ATOM 761 O O . ASP A 1 95 ? 2.662 -18.790 -3.475 1.00 86.19 95 ASP A O 1
ATOM 765 N N . PRO A 1 96 ? 0.728 -17.722 -3.943 1.00 90.50 96 PRO A N 1
ATOM 766 C CA . PRO A 1 96 ? 0.855 -17.862 -5.392 1.00 90.50 96 PRO A CA 1
ATOM 767 C C . PRO A 1 96 ? 1.881 -16.888 -5.989 1.00 90.50 96 PRO A C 1
ATOM 769 O O . PRO A 1 96 ? 2.307 -17.082 -7.123 1.00 90.50 96 PRO A O 1
ATOM 772 N N . PHE A 1 97 ? 2.300 -15.862 -5.241 1.00 92.50 97 PHE A N 1
ATOM 773 C CA . PHE A 1 97 ? 3.259 -14.851 -5.686 1.00 92.50 97 PHE A CA 1
ATOM 774 C C . PHE A 1 97 ? 4.715 -15.183 -5.337 1.00 92.50 97 PHE A C 1
ATOM 776 O O . PHE A 1 97 ? 5.603 -14.335 -5.463 1.00 92.50 97 PHE A O 1
ATOM 783 N N . ILE A 1 98 ? 4.970 -16.423 -4.921 1.00 88.38 98 ILE A N 1
ATOM 784 C CA . ILE A 1 98 ? 6.309 -16.951 -4.683 1.00 88.38 98 ILE A CA 1
ATOM 785 C C . ILE A 1 98 ? 6.549 -18.078 -5.677 1.00 88.38 98 ILE A C 1
ATOM 787 O O . ILE A 1 98 ? 5.873 -19.107 -5.623 1.00 88.38 98 ILE A O 1
ATOM 791 N N . ALA A 1 99 ? 7.542 -17.890 -6.542 1.00 90.50 99 ALA A N 1
ATOM 792 C CA . ALA A 1 99 ? 8.078 -18.960 -7.367 1.00 90.50 99 ALA A CA 1
ATOM 793 C C . ALA A 1 99 ? 9.230 -19.620 -6.609 1.00 90.50 99 ALA A C 1
ATOM 795 O O . ALA A 1 99 ? 10.241 -18.976 -6.320 1.00 90.50 99 ALA A O 1
ATOM 796 N N . THR A 1 100 ? 9.092 -20.896 -6.256 1.00 87.69 100 THR A N 1
ATOM 797 C CA . THR A 1 100 ? 10.119 -21.616 -5.495 1.00 87.69 100 THR A CA 1
ATOM 798 C C . THR A 1 100 ? 10.482 -22.933 -6.151 1.00 87.69 100 THR A C 1
ATOM 800 O O . THR A 1 100 ? 9.622 -23.737 -6.476 1.00 87.69 100 THR A O 1
ATOM 803 N N . SER A 1 101 ? 11.779 -23.214 -6.235 1.00 85.94 101 SER A N 1
ATOM 804 C CA . SER A 1 101 ? 12.320 -24.526 -6.627 1.00 85.94 101 SER A CA 1
ATOM 805 C C . SER A 1 101 ? 11.764 -25.720 -5.839 1.00 85.94 101 SER A C 1
ATOM 807 O O . SER A 1 101 ? 11.860 -26.849 -6.305 1.00 85.94 101 SER A O 1
ATOM 809 N N . ARG A 1 102 ? 11.167 -25.497 -4.658 1.00 83.12 102 ARG A N 1
ATOM 810 C CA . ARG A 1 102 ? 10.490 -26.552 -3.888 1.00 83.12 102 ARG A CA 1
ATOM 811 C C . ARG A 1 102 ? 9.222 -27.064 -4.574 1.00 83.12 102 ARG A C 1
ATOM 813 O O . ARG A 1 102 ? 8.803 -28.188 -4.318 1.00 83.12 102 ARG A O 1
ATOM 820 N N . ARG A 1 103 ? 8.586 -26.246 -5.418 1.00 85.00 103 ARG A N 1
ATOM 821 C CA . ARG A 1 103 ? 7.428 -26.643 -6.222 1.00 85.00 103 ARG A CA 1
ATOM 822 C C . ARG A 1 103 ? 7.943 -27.183 -7.550 1.00 85.00 103 ARG A C 1
ATOM 824 O O . ARG A 1 103 ? 8.638 -26.482 -8.278 1.00 85.00 103 ARG A O 1
ATOM 831 N N . HIS A 1 104 ? 7.570 -28.416 -7.882 1.00 88.44 104 HIS A N 1
ATOM 832 C CA . HIS A 1 104 ? 8.046 -29.086 -9.095 1.00 88.44 104 HIS A CA 1
ATOM 833 C C . HIS A 1 104 ? 7.770 -28.269 -10.373 1.00 88.44 104 HIS A C 1
ATOM 835 O O . HIS A 1 104 ? 8.645 -28.138 -11.225 1.00 88.44 104 HIS A O 1
ATOM 841 N N . HIS A 1 105 ? 6.588 -27.651 -10.471 1.00 91.25 105 HIS A N 1
ATOM 842 C CA . HIS A 1 105 ? 6.215 -26.813 -11.615 1.00 91.25 105 HIS A CA 1
ATOM 843 C C . HIS A 1 105 ? 7.098 -25.570 -11.758 1.00 91.25 105 HIS A C 1
ATOM 845 O O . HIS A 1 105 ? 7.588 -25.289 -12.850 1.00 91.25 105 HIS A O 1
ATOM 851 N N . ASP A 1 106 ? 7.341 -24.858 -10.659 1.00 91.12 106 ASP A N 1
ATOM 852 C CA . ASP A 1 106 ? 8.193 -23.668 -10.652 1.00 91.12 106 ASP A CA 1
ATOM 853 C C . ASP A 1 106 ? 9.646 -24.042 -10.968 1.00 91.12 106 ASP A C 1
ATOM 855 O O . ASP A 1 106 ? 10.326 -23.322 -11.694 1.00 91.12 106 ASP A O 1
ATOM 859 N N . HIS A 1 107 ? 10.115 -25.188 -10.460 1.00 89.25 107 HIS A N 1
ATOM 860 C CA . HIS A 1 107 ? 11.450 -25.703 -10.742 1.00 89.25 107 HIS A CA 1
ATOM 861 C C . HIS A 1 107 ? 11.649 -25.995 -12.232 1.00 89.25 107 HIS A C 1
ATOM 863 O O . HIS A 1 107 ? 12.586 -25.472 -12.830 1.00 89.25 107 HIS A O 1
ATOM 869 N N . ALA A 1 108 ? 10.726 -26.738 -12.850 1.00 91.50 108 ALA A N 1
ATOM 870 C CA . ALA A 1 108 ? 10.768 -27.034 -14.281 1.00 91.50 108 ALA A CA 1
ATOM 871 C C . ALA A 1 108 ? 10.658 -25.759 -15.144 1.00 91.50 108 ALA A C 1
ATOM 873 O O . ALA A 1 108 ? 11.358 -25.602 -16.150 1.00 91.50 108 ALA A O 1
ATOM 874 N N . ALA A 1 109 ? 9.810 -24.806 -14.741 1.00 93.12 109 ALA A N 1
ATOM 875 C CA . ALA A 1 109 ? 9.693 -23.510 -15.410 1.00 93.12 109 ALA A CA 1
ATOM 876 C C . ALA A 1 109 ? 10.995 -22.695 -15.316 1.00 93.12 109 ALA A C 1
ATOM 878 O O . ALA A 1 109 ? 11.409 -22.051 -16.281 1.00 93.12 109 ALA A O 1
ATOM 879 N N . PHE A 1 110 ? 11.676 -22.748 -14.174 1.00 90.12 110 PHE A N 1
ATOM 880 C CA . PHE A 1 110 ? 12.948 -22.066 -13.987 1.00 90.12 110 PHE A CA 1
ATOM 881 C C . PHE A 1 110 ? 14.082 -22.733 -14.767 1.00 90.12 110 PHE A C 1
ATOM 883 O O . PHE A 1 110 ? 14.847 -22.039 -15.428 1.00 90.12 110 PHE A O 1
ATOM 890 N N . GLU A 1 111 ? 14.166 -24.067 -14.759 1.00 90.81 111 GLU A N 1
ATOM 891 C CA . GLU A 1 111 ? 15.135 -24.823 -15.560 1.00 90.81 111 GLU A CA 1
ATOM 892 C C . GLU A 1 111 ? 15.006 -24.499 -17.045 1.00 90.81 111 GLU A C 1
ATOM 894 O O . GLU A 1 111 ? 15.996 -24.175 -17.702 1.00 90.81 111 GLU A O 1
ATOM 899 N N . THR A 1 112 ? 13.777 -24.495 -17.564 1.00 94.56 112 THR A N 1
ATOM 900 C CA . THR A 1 112 ? 13.523 -24.126 -18.960 1.00 94.56 112 THR A CA 1
ATOM 901 C C . THR A 1 112 ? 13.863 -22.662 -19.249 1.00 94.56 112 THR A C 1
ATOM 903 O O . THR A 1 112 ? 14.440 -22.370 -20.299 1.00 94.56 112 THR A O 1
ATOM 906 N N . ALA A 1 113 ? 13.576 -21.730 -18.334 1.00 93.88 113 ALA A N 1
ATOM 907 C CA . ALA A 1 113 ? 13.945 -20.321 -18.485 1.00 93.88 113 ALA A CA 1
ATOM 908 C C . ALA A 1 113 ? 15.471 -20.095 -18.463 1.00 93.88 113 ALA A C 1
ATOM 910 O O . ALA A 1 113 ? 15.991 -19.327 -19.276 1.00 93.88 113 ALA A O 1
ATOM 911 N N . CYS A 1 114 ? 16.190 -20.785 -17.577 1.00 91.00 114 CYS A N 1
ATOM 912 C CA . CYS A 1 114 ? 17.649 -20.768 -17.485 1.00 91.00 114 CYS A CA 1
ATOM 913 C C . CYS A 1 114 ? 18.302 -21.364 -18.739 1.00 91.00 114 CYS A C 1
ATOM 915 O O . CYS A 1 114 ? 19.166 -20.723 -19.342 1.00 91.00 114 CYS A O 1
ATOM 917 N N . ALA A 1 115 ? 17.824 -22.529 -19.190 1.00 93.25 115 ALA A N 1
ATOM 918 C CA . ALA A 1 115 ? 18.319 -23.199 -20.389 1.00 93.25 115 ALA A CA 1
ATOM 919 C C . ALA A 1 115 ? 18.180 -22.317 -21.640 1.00 93.25 115 ALA A C 1
ATOM 921 O O . ALA A 1 115 ? 19.126 -22.199 -22.417 1.00 93.25 115 ALA A O 1
ATOM 922 N N . ARG A 1 116 ? 17.049 -21.610 -21.799 1.00 96.62 116 ARG A N 1
ATOM 923 C CA . ARG A 1 116 ? 16.842 -20.656 -22.909 1.00 96.62 116 ARG A CA 1
ATOM 924 C C . ARG A 1 116 ? 17.847 -19.503 -22.925 1.00 96.62 116 ARG A C 1
ATOM 926 O O . ARG A 1 116 ? 18.084 -18.933 -23.983 1.00 96.62 116 ARG A O 1
ATOM 933 N N . ARG A 1 117 ? 18.413 -19.138 -21.772 1.00 95.62 117 ARG A N 1
ATOM 934 C CA . ARG A 1 117 ? 19.418 -18.069 -21.644 1.00 95.62 117 ARG A CA 1
ATOM 935 C C . ARG A 1 117 ? 20.856 -18.591 -21.618 1.00 95.62 117 ARG A C 1
ATOM 937 O O . ARG A 1 117 ? 21.769 -17.791 -21.450 1.00 95.62 117 ARG A O 1
ATOM 944 N N . GLY A 1 118 ? 21.063 -19.902 -21.758 1.00 95.31 118 GLY A N 1
ATOM 945 C CA . GLY A 1 118 ? 22.385 -20.521 -21.650 1.00 95.31 118 GLY A CA 1
ATOM 946 C C . GLY A 1 118 ? 22.995 -20.432 -20.246 1.00 95.31 118 GLY A C 1
ATOM 947 O O . GLY A 1 118 ? 24.209 -20.543 -20.105 1.00 95.31 118 GLY A O 1
ATOM 948 N N . LEU A 1 119 ? 22.176 -20.209 -19.211 1.00 91.38 119 LEU A N 1
ATOM 949 C CA . LEU A 1 119 ? 22.625 -20.105 -17.822 1.00 91.38 119 LEU A CA 1
ATOM 950 C C . LEU A 1 119 ? 22.374 -21.426 -17.100 1.00 91.38 119 LEU A C 1
ATOM 952 O O . LEU A 1 119 ? 21.266 -21.960 -17.134 1.00 91.38 119 LEU A O 1
ATOM 956 N N . ALA A 1 120 ? 23.382 -21.941 -16.400 1.00 87.06 120 ALA A N 1
ATOM 957 C CA . ALA A 1 120 ? 23.184 -23.071 -15.498 1.00 87.06 120 ALA A CA 1
ATOM 958 C C . ALA A 1 120 ? 22.634 -22.562 -14.157 1.00 87.06 120 ALA A C 1
ATOM 960 O O . ALA A 1 120 ? 23.158 -21.595 -13.613 1.00 87.06 120 ALA A O 1
ATOM 961 N N . ILE A 1 121 ? 21.638 -23.236 -13.567 1.00 79.75 121 ILE A N 1
ATOM 962 C CA . ILE A 1 121 ? 21.068 -22.845 -12.255 1.00 79.75 121 ILE A CA 1
ATOM 963 C C . ILE A 1 121 ? 22.158 -22.699 -11.182 1.00 79.75 121 ILE A C 1
ATOM 965 O O . ILE A 1 121 ? 22.110 -21.785 -10.362 1.00 79.75 121 ILE A O 1
ATOM 969 N N . LYS A 1 122 ? 23.191 -23.549 -11.241 1.00 80.00 122 LYS A N 1
ATOM 970 C CA . LYS A 1 122 ? 24.353 -23.510 -10.341 1.00 80.00 122 LYS A CA 1
ATOM 971 C C . LYS A 1 122 ? 25.128 -22.185 -10.376 1.00 80.00 122 LYS A C 1
ATOM 973 O O . LYS A 1 122 ? 25.853 -21.910 -9.435 1.00 80.00 122 LYS A O 1
ATOM 978 N N . GLN A 1 123 ? 25.000 -21.393 -11.442 1.00 81.62 123 GLN A N 1
ATOM 979 C CA . GLN A 1 123 ? 25.646 -20.083 -11.573 1.00 81.62 123 GLN A CA 1
ATOM 980 C C . GLN A 1 123 ? 24.826 -18.950 -10.942 1.00 81.62 123 GLN A C 1
ATOM 982 O O . GLN A 1 123 ? 25.393 -17.916 -10.608 1.00 81.62 123 GLN A O 1
ATOM 987 N N . LEU A 1 124 ? 23.504 -19.114 -10.800 1.00 74.94 124 LEU A N 1
ATOM 988 C CA . LEU A 1 124 ? 22.643 -18.108 -10.162 1.00 74.94 124 LEU A CA 1
ATOM 989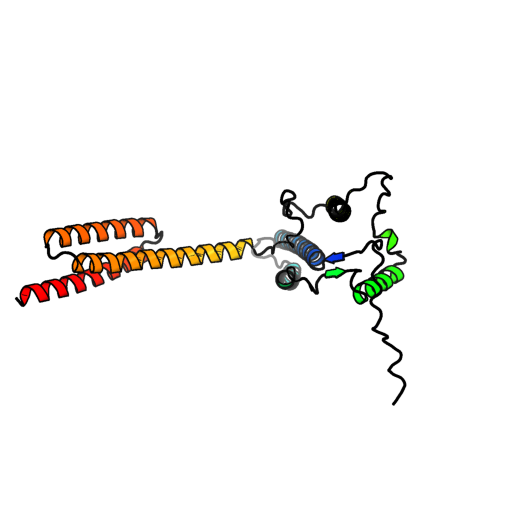 C C . LEU A 1 124 ? 22.726 -18.169 -8.640 1.00 74.94 124 LEU A C 1
ATOM 991 O O . LEU A 1 124 ? 22.539 -17.162 -7.960 1.00 74.94 124 LEU A O 1
ATOM 995 N N . VAL A 1 125 ? 22.961 -19.363 -8.108 1.00 71.12 125 VAL A N 1
ATOM 996 C CA . VAL A 1 125 ? 23.157 -19.561 -6.681 1.00 71.12 125 VAL A CA 1
ATOM 997 C C . VAL A 1 125 ? 24.598 -19.152 -6.368 1.00 71.12 125 VAL A C 1
ATOM 999 O O . VAL A 1 125 ? 25.511 -19.727 -6.965 1.00 71.12 125 VAL A O 1
ATOM 1002 N N . PRO A 1 126 ? 24.837 -18.173 -5.473 1.00 65.25 126 PRO A N 1
ATOM 1003 C CA . PRO A 1 126 ? 26.198 -17.852 -5.064 1.00 65.25 126 PRO A CA 1
ATOM 1004 C C . PRO A 1 126 ? 26.862 -19.140 -4.565 1.00 65.25 126 PRO A C 1
ATOM 1006 O O . PRO A 1 126 ? 26.198 -19.910 -3.862 1.00 65.25 126 PRO A O 1
ATOM 1009 N N . PRO A 1 127 ? 28.126 -19.414 -4.942 1.00 62.94 127 PRO A N 1
ATOM 1010 C CA . PRO A 1 127 ? 28.802 -20.622 -4.501 1.00 62.94 127 PRO A CA 1
ATOM 1011 C C . PRO A 1 127 ? 28.708 -20.654 -2.982 1.00 62.94 127 PRO A C 1
ATOM 1013 O O . PRO A 1 127 ? 29.160 -19.723 -2.311 1.00 62.94 127 PRO A O 1
ATOM 1016 N N . ILE A 1 128 ? 28.052 -21.686 -2.445 1.00 60.56 128 ILE A N 1
ATOM 1017 C CA . ILE A 1 128 ? 28.084 -21.938 -1.012 1.00 60.56 128 ILE A CA 1
ATOM 1018 C C . ILE A 1 128 ? 29.565 -22.078 -0.712 1.00 60.56 128 ILE A C 1
ATOM 1020 O O . ILE A 1 128 ? 30.204 -23.005 -1.206 1.00 60.56 128 ILE A O 1
ATOM 1024 N N . SER A 1 129 ? 30.132 -21.108 0.003 1.00 57.44 129 SER A N 1
ATOM 1025 C CA . SER A 1 129 ? 31.491 -21.239 0.485 1.00 57.44 129 SER A CA 1
ATOM 1026 C C . SER A 1 129 ? 31.479 -22.493 1.343 1.00 57.44 129 SER A C 1
ATOM 1028 O O . SER A 1 129 ? 30.850 -22.496 2.404 1.00 57.44 129 SER A O 1
ATOM 1030 N N . GLU A 1 130 ? 32.094 -23.565 0.844 1.00 58.00 130 GLU A N 1
ATOM 1031 C CA . GLU A 1 130 ? 32.410 -24.776 1.594 1.00 58.00 130 GLU A CA 1
ATOM 1032 C C . GLU A 1 130 ? 33.407 -24.380 2.692 1.00 58.00 130 GLU A C 1
ATOM 1034 O O . GLU A 1 130 ? 34.602 -24.665 2.648 1.00 58.00 130 GLU A O 1
ATOM 1039 N N . GLU A 1 131 ? 32.932 -23.622 3.676 1.00 53.34 131 GLU A N 1
ATOM 1040 C CA . GLU A 1 131 ? 33.661 -23.320 4.890 1.00 53.34 131 GLU A CA 1
ATOM 1041 C C . GLU A 1 131 ? 33.636 -24.584 5.744 1.00 53.34 131 GLU A C 1
ATOM 1043 O O . GLU A 1 131 ? 32.744 -24.821 6.550 1.00 53.34 131 GLU A O 1
ATOM 1048 N N . ARG A 1 132 ? 34.661 -25.398 5.482 1.00 48.62 132 ARG A N 1
ATOM 1049 C CA . ARG A 1 132 ? 35.629 -25.846 6.481 1.00 48.62 132 ARG A CA 1
ATOM 1050 C C . ARG A 1 132 ? 35.018 -26.627 7.650 1.00 48.62 132 ARG A C 1
ATOM 1052 O O . ARG A 1 132 ? 34.705 -26.077 8.696 1.00 48.62 132 ARG A O 1
ATOM 1059 N N . ASN A 1 133 ? 34.948 -27.939 7.428 1.00 53.22 133 ASN A N 1
ATOM 1060 C CA . ASN A 1 133 ? 35.073 -29.037 8.391 1.00 53.22 133 ASN A CA 1
ATOM 1061 C C . ASN A 1 133 ? 35.233 -28.616 9.862 1.00 53.22 133 ASN A C 1
ATOM 1063 O O . ASN A 1 133 ? 36.292 -28.105 10.228 1.00 53.22 133 ASN A O 1
ATOM 1067 N N . GLY A 1 134 ? 34.272 -28.987 10.714 1.00 57.50 134 GLY A N 1
ATOM 1068 C CA . GLY A 1 134 ? 34.642 -29.366 12.078 1.00 57.50 134 GLY A CA 1
ATOM 1069 C C . GLY A 1 134 ? 33.652 -29.170 13.215 1.00 57.50 134 GLY A C 1
ATOM 1070 O O . GLY A 1 134 ? 33.947 -29.704 14.276 1.00 57.50 134 GLY A O 1
ATOM 1071 N N . GLU A 1 135 ? 32.512 -28.490 13.059 1.00 47.03 135 GLU A N 1
ATOM 1072 C CA . GLU A 1 135 ? 31.627 -28.276 14.216 1.00 47.03 135 GLU A CA 1
ATOM 1073 C C . GLU A 1 135 ? 30.171 -28.660 13.953 1.00 47.03 135 GLU A C 1
ATOM 1075 O O . GLU A 1 135 ? 29.491 -28.157 13.060 1.00 47.03 135 GLU A O 1
ATOM 1080 N N . LEU A 1 136 ? 29.738 -29.635 14.752 1.00 50.56 136 LEU A N 1
ATOM 1081 C CA . LEU A 1 136 ? 28.429 -30.263 14.804 1.00 50.56 136 LEU A CA 1
ATOM 1082 C C . LEU A 1 136 ? 27.403 -29.274 15.388 1.00 50.56 136 LEU A C 1
ATOM 1084 O O . LEU A 1 136 ? 26.923 -29.459 16.500 1.00 50.56 136 LEU A O 1
ATOM 1088 N N . GLU A 1 137 ? 27.076 -28.205 14.662 1.00 45.75 137 GLU A N 1
ATOM 1089 C CA . GLU A 1 137 ? 25.962 -27.320 15.019 1.00 45.75 137 GLU A CA 1
ATOM 1090 C C . GLU A 1 137 ? 24.661 -27.821 14.382 1.00 45.75 137 GLU A C 1
ATOM 1092 O O . GLU A 1 137 ? 24.345 -27.593 13.212 1.00 45.75 137 GLU A O 1
ATOM 1097 N N . SER A 1 138 ? 23.887 -28.532 15.197 1.00 54.28 138 SER A N 1
ATOM 1098 C CA . SER A 1 138 ? 22.490 -28.871 14.956 1.00 54.28 138 SER A CA 1
ATOM 1099 C C . SER A 1 138 ? 21.654 -27.614 14.661 1.00 54.28 138 SER A C 1
ATOM 1101 O O . SER A 1 138 ? 21.600 -26.693 15.468 1.00 54.28 138 SER A O 1
ATOM 1103 N N . GLN A 1 139 ? 20.959 -27.618 13.518 1.00 48.50 139 GLN A N 1
ATOM 1104 C CA . GLN A 1 139 ? 19.831 -26.740 13.144 1.00 48.50 139 GLN A CA 1
ATOM 1105 C C . GLN A 1 139 ? 20.086 -25.249 12.824 1.00 48.50 139 GLN A C 1
ATOM 1107 O O . GLN A 1 139 ? 19.176 -24.609 12.308 1.00 48.50 139 GLN A O 1
ATOM 1112 N N . GLN A 1 140 ? 21.299 -24.702 12.968 1.00 52.81 140 GLN A N 1
ATOM 1113 C CA . GLN A 1 140 ? 21.602 -23.300 12.603 1.00 52.81 140 GLN A CA 1
ATOM 1114 C C . GLN A 1 140 ? 22.042 -22.957 11.148 1.00 52.81 140 GLN A C 1
ATOM 1116 O O . GLN A 1 140 ? 22.103 -21.762 10.828 1.00 52.81 140 GLN A O 1
ATOM 1121 N N . PRO A 1 141 ? 22.354 -23.890 10.217 1.00 52.06 141 PRO A N 1
ATOM 1122 C CA . PRO A 1 141 ? 22.937 -23.499 8.928 1.00 52.06 141 PRO A CA 1
ATOM 1123 C C . PRO A 1 141 ? 21.921 -22.880 7.957 1.00 52.06 141 PRO A C 1
ATOM 1125 O O . PRO A 1 141 ? 22.317 -22.123 7.067 1.00 52.06 141 PRO A O 1
ATOM 1128 N N . GLN A 1 142 ? 20.620 -23.156 8.129 1.00 52.41 142 GLN A N 1
ATOM 1129 C CA . GLN A 1 142 ? 19.587 -22.629 7.235 1.00 52.41 142 GLN A CA 1
ATOM 1130 C C . GLN A 1 142 ? 19.338 -21.125 7.451 1.00 52.41 142 GLN A C 1
ATOM 1132 O O . GLN A 1 142 ? 19.184 -20.372 6.494 1.00 52.41 142 GLN A O 1
ATOM 1137 N N . ASP A 1 143 ? 19.400 -20.654 8.691 1.00 53.62 143 ASP A N 1
ATOM 1138 C CA . ASP A 1 143 ? 19.218 -19.230 8.984 1.00 53.62 143 ASP A CA 1
ATOM 1139 C C . ASP A 1 143 ? 20.444 -18.409 8.558 1.00 53.62 143 ASP A C 1
ATOM 1141 O O . ASP A 1 143 ? 20.322 -17.288 8.059 1.00 53.62 143 ASP A O 1
ATOM 1145 N N . ARG A 1 144 ? 21.643 -19.004 8.653 1.00 56.75 144 ARG A N 1
ATOM 1146 C CA . ARG A 1 144 ? 22.901 -18.353 8.260 1.00 56.75 144 ARG A CA 1
ATOM 1147 C C . ARG A 1 144 ? 22.993 -18.047 6.764 1.00 56.75 144 ARG A C 1
ATOM 1149 O O . ARG A 1 144 ? 23.592 -17.034 6.407 1.00 56.75 144 ARG A O 1
ATOM 1156 N N . TRP A 1 145 ? 22.463 -18.895 5.875 1.00 55.03 145 TRP A N 1
ATOM 1157 C CA . TRP A 1 145 ? 22.533 -18.609 4.432 1.00 55.03 145 TRP A CA 1
ATOM 1158 C C . TRP A 1 145 ? 21.527 -17.541 4.009 1.00 55.03 145 TRP A C 1
ATOM 1160 O O . TRP A 1 145 ? 21.877 -16.711 3.173 1.00 55.03 145 TRP A O 1
ATOM 1170 N N . ILE A 1 146 ? 20.324 -17.518 4.601 1.00 54.03 146 ILE A N 1
ATOM 1171 C CA . ILE A 1 146 ? 19.335 -16.459 4.345 1.00 54.03 146 ILE A CA 1
ATOM 1172 C C . ILE A 1 146 ? 19.945 -15.110 4.723 1.00 54.03 146 ILE A C 1
ATOM 1174 O O . ILE A 1 146 ? 19.867 -14.173 3.935 1.00 54.03 146 ILE A O 1
ATOM 1178 N N . ASP A 1 147 ? 20.652 -15.043 5.855 1.00 57.81 147 ASP A N 1
ATOM 1179 C CA . ASP A 1 147 ? 21.361 -13.840 6.299 1.00 57.81 147 ASP A CA 1
ATOM 1180 C C . ASP A 1 147 ? 22.489 -13.425 5.330 1.00 57.81 147 ASP A C 1
ATOM 1182 O O . ASP A 1 147 ? 22.643 -12.243 5.027 1.00 57.81 147 ASP A O 1
ATOM 1186 N N . ARG A 1 148 ? 23.250 -14.372 4.751 1.00 58.16 148 ARG A N 1
ATOM 1187 C CA . ARG A 1 148 ? 24.272 -14.045 3.729 1.00 58.16 148 ARG A CA 1
ATOM 1188 C C . ARG A 1 148 ? 23.656 -13.565 2.413 1.00 58.16 148 ARG A C 1
ATOM 1190 O O . ARG A 1 148 ? 24.164 -12.609 1.832 1.00 58.16 148 ARG A O 1
ATOM 1197 N N . VAL A 1 149 ? 22.577 -14.194 1.943 1.00 56.94 149 VAL A N 1
ATOM 1198 C CA . VAL A 1 149 ? 21.887 -13.786 0.707 1.00 56.94 149 VAL A CA 1
ATOM 1199 C C . VAL A 1 149 ? 21.189 -12.439 0.899 1.00 56.94 149 VAL A C 1
ATOM 1201 O O . VAL A 1 149 ? 21.269 -11.604 0.006 1.00 56.94 149 VAL A O 1
ATOM 1204 N N . GLN A 1 150 ? 20.605 -12.175 2.072 1.00 53.09 150 GLN A N 1
ATOM 1205 C CA . GLN A 1 150 ? 20.045 -10.865 2.425 1.00 53.09 150 GLN A CA 1
ATOM 1206 C C . GLN A 1 150 ? 21.118 -9.778 2.557 1.00 53.09 150 GLN A C 1
ATOM 1208 O O . GLN A 1 150 ? 20.908 -8.652 2.117 1.00 53.09 150 GLN A O 1
ATOM 1213 N N . LYS A 1 151 ? 22.294 -10.099 3.111 1.00 55.34 151 LYS A N 1
ATOM 1214 C CA . LYS A 1 151 ? 23.435 -9.168 3.153 1.00 55.34 151 LYS A CA 1
ATOM 1215 C C . LYS A 1 151 ? 24.022 -8.887 1.769 1.00 55.34 151 LYS A C 1
ATOM 1217 O O . LYS A 1 151 ? 24.548 -7.800 1.551 1.00 55.34 151 LYS A O 1
ATOM 1222 N N . ALA A 1 152 ? 23.956 -9.858 0.857 1.00 51.59 152 ALA A N 1
ATOM 1223 C CA . ALA A 1 152 ? 24.429 -9.715 -0.518 1.00 51.59 152 ALA A CA 1
ATOM 1224 C C . ALA A 1 152 ? 23.388 -9.063 -1.445 1.00 51.59 152 ALA A C 1
ATOM 1226 O O . ALA A 1 152 ? 23.765 -8.428 -2.431 1.00 51.59 152 ALA A O 1
ATOM 1227 N N . SER A 1 153 ? 22.090 -9.183 -1.145 1.00 51.84 153 SER A N 1
ATOM 1228 C CA . SER A 1 153 ? 21.066 -8.388 -1.812 1.00 51.84 153 SER A CA 1
ATOM 1229 C C . SER A 1 153 ? 21.244 -6.936 -1.396 1.00 51.84 153 SER A C 1
ATOM 1231 O O . SER A 1 153 ? 21.139 -6.603 -0.219 1.00 51.84 153 SER A O 1
ATOM 1233 N N . ILE A 1 154 ? 21.562 -6.084 -2.369 1.00 45.53 154 ILE A N 1
ATOM 1234 C CA . ILE A 1 154 ? 21.731 -4.641 -2.186 1.00 45.53 154 ILE A CA 1
ATOM 1235 C C . ILE A 1 154 ? 20.535 -4.144 -1.367 1.00 45.53 154 ILE A C 1
ATOM 1237 O O . ILE A 1 154 ? 19.407 -4.291 -1.848 1.00 45.53 154 ILE A O 1
ATOM 1241 N N . PRO A 1 155 ? 20.747 -3.606 -0.148 1.00 46.59 155 PRO A N 1
ATOM 1242 C CA . PRO A 1 155 ? 19.659 -3.264 0.750 1.00 46.59 155 PRO A CA 1
ATOM 1243 C C . PRO A 1 155 ? 18.716 -2.338 0.002 1.00 46.59 155 PRO A C 1
ATOM 1245 O O . PRO A 1 155 ? 19.096 -1.246 -0.433 1.00 46.59 155 PRO A O 1
ATOM 1248 N N . THR A 1 156 ? 17.485 -2.797 -0.202 1.00 47.44 156 THR A N 1
ATOM 1249 C CA . THR A 1 156 ? 16.456 -2.077 -0.944 1.00 47.44 156 THR A CA 1
ATOM 1250 C C . THR A 1 156 ? 15.895 -0.919 -0.109 1.00 47.44 156 THR A C 1
ATOM 1252 O O . THR A 1 156 ? 14.689 -0.760 0.048 1.00 47.44 156 THR A O 1
ATOM 1255 N N . GLY A 1 157 ? 16.767 -0.025 0.351 1.00 47.75 157 GLY A N 1
ATOM 1256 C CA . GLY A 1 157 ? 16.456 1.241 1.005 1.00 47.75 157 GLY A CA 1
ATOM 1257 C C . GLY A 1 157 ? 16.186 1.162 2.518 1.00 47.75 157 GLY A C 1
ATOM 1258 O O . GLY A 1 157 ? 16.129 0.075 3.084 1.00 47.75 157 GLY A O 1
ATOM 1259 N N . PRO A 1 158 ? 15.979 2.321 3.175 1.00 47.53 158 PRO A N 1
ATOM 1260 C CA . PRO A 1 158 ? 15.889 2.488 4.640 1.00 47.53 158 PRO A CA 1
ATOM 1261 C C . PRO A 1 158 ? 14.671 1.840 5.330 1.00 47.53 158 PRO A C 1
ATOM 1263 O O . PRO A 1 158 ? 14.358 2.175 6.468 1.00 47.53 158 PRO A O 1
ATOM 1266 N N . TRP A 1 159 ? 13.935 0.982 4.627 1.00 47.00 159 TRP A N 1
ATOM 1267 C CA . TRP A 1 159 ? 12.598 0.517 5.010 1.00 47.00 159 TRP A CA 1
ATOM 1268 C C . TRP A 1 159 ? 12.586 -0.920 5.542 1.00 47.00 159 TRP A C 1
ATOM 1270 O O . TRP A 1 159 ? 11.576 -1.364 6.083 1.00 47.00 159 TRP A O 1
ATOM 1280 N N . GLU A 1 160 ? 13.700 -1.638 5.413 1.00 49.84 160 GLU A N 1
ATOM 1281 C CA . GLU A 1 160 ? 13.943 -2.890 6.122 1.00 49.84 160 GLU A CA 1
ATOM 1282 C C . GLU A 1 160 ? 14.766 -2.568 7.361 1.00 49.84 160 GLU A C 1
ATOM 1284 O O . GLU A 1 160 ? 15.982 -2.387 7.306 1.00 49.84 160 GLU A O 1
ATOM 1289 N N . ASP A 1 161 ? 14.076 -2.430 8.492 1.00 50.66 161 ASP A N 1
ATOM 1290 C CA . ASP A 1 161 ? 14.734 -2.287 9.782 1.00 50.66 161 ASP A CA 1
ATOM 1291 C C . ASP A 1 161 ? 15.446 -3.607 10.109 1.00 50.66 161 ASP A C 1
ATOM 1293 O O . ASP A 1 161 ? 14.858 -4.559 10.634 1.00 50.66 161 ASP A O 1
ATOM 1297 N N . SER A 1 162 ? 16.731 -3.667 9.757 1.00 50.59 162 SER A N 1
ATOM 1298 C CA . SER A 1 162 ? 17.619 -4.818 9.946 1.00 50.59 162 SER A CA 1
ATOM 1299 C C . SER A 1 162 ? 17.783 -5.229 11.413 1.00 50.59 162 SER A C 1
ATOM 1301 O O . SER A 1 162 ? 18.383 -6.260 11.708 1.00 50.59 162 SER A O 1
ATOM 1303 N N . LYS A 1 163 ? 17.233 -4.453 12.356 1.00 53.59 163 LYS A N 1
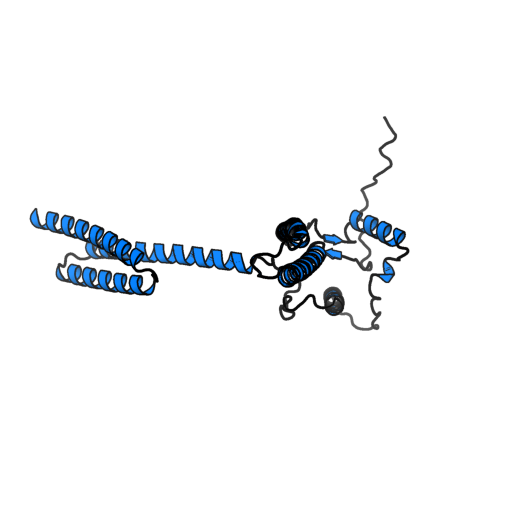ATOM 1304 C CA . LYS A 1 163 ? 17.266 -4.745 13.792 1.00 53.59 163 LYS A CA 1
ATOM 1305 C C . LYS A 1 163 ? 16.126 -5.645 14.272 1.00 53.59 163 LYS A C 1
ATOM 1307 O O . LYS A 1 163 ? 16.143 -6.065 15.432 1.00 53.59 163 LYS A O 1
ATOM 1312 N N . SER A 1 164 ? 15.145 -5.978 13.429 1.00 53.16 164 SER A N 1
ATOM 1313 C CA . SER A 1 164 ? 14.083 -6.909 13.821 1.00 53.16 164 SER A CA 1
ATOM 1314 C C . SER A 1 164 ? 14.587 -8.356 13.779 1.00 53.16 164 SER A C 1
ATOM 1316 O O . SER A 1 164 ? 14.591 -8.990 12.733 1.00 53.16 164 SER A O 1
ATOM 1318 N N . LYS A 1 165 ? 14.960 -8.913 14.940 1.00 52.25 165 LYS A N 1
ATOM 1319 C CA . LYS A 1 165 ? 15.395 -10.319 15.125 1.00 52.25 165 LYS A CA 1
ATOM 1320 C C . LYS A 1 165 ? 14.335 -11.389 14.775 1.00 52.25 165 LYS A C 1
ATOM 1322 O O . LYS A 1 165 ? 14.535 -12.565 15.047 1.00 52.25 165 LYS A O 1
ATOM 1327 N N . ASN A 1 166 ? 13.199 -11.000 14.195 1.00 50.44 166 ASN A N 1
ATOM 1328 C CA . ASN A 1 166 ? 12.135 -11.907 13.773 1.00 50.44 166 ASN A CA 1
ATOM 1329 C C . ASN A 1 166 ? 12.205 -12.099 12.249 1.00 50.44 166 ASN A C 1
ATOM 1331 O O . ASN A 1 166 ? 11.497 -11.426 11.498 1.00 50.44 166 ASN A O 1
ATOM 1335 N N . HIS A 1 167 ? 13.044 -13.040 11.808 1.00 47.19 167 HIS A N 1
ATOM 1336 C CA . HIS A 1 167 ? 13.419 -13.319 10.409 1.00 47.19 167 HIS A CA 1
ATOM 1337 C C . HIS A 1 167 ? 12.305 -13.864 9.485 1.00 47.19 167 HIS A C 1
ATOM 1339 O O . HIS A 1 167 ? 12.572 -14.285 8.362 1.00 47.19 167 HIS A O 1
ATOM 1345 N N . HIS A 1 168 ? 11.040 -13.815 9.901 1.00 48.72 168 HIS A N 1
ATOM 1346 C CA . HIS A 1 168 ? 9.901 -14.280 9.101 1.00 48.72 168 HIS A CA 1
ATOM 1347 C C . HIS A 1 168 ? 8.784 -13.253 8.978 1.00 48.72 168 HIS A C 1
ATOM 1349 O O . HIS A 1 168 ? 7.643 -13.624 8.723 1.00 48.72 168 HIS A O 1
ATOM 1355 N N . ARG A 1 169 ? 9.058 -11.959 9.178 1.00 50.41 169 ARG A N 1
ATOM 1356 C CA . ARG A 1 169 ? 8.027 -10.957 8.904 1.00 50.41 169 ARG A CA 1
ATOM 1357 C C . ARG A 1 169 ? 7.936 -10.746 7.393 1.00 50.41 169 ARG A C 1
ATOM 1359 O O . ARG A 1 169 ? 8.853 -10.144 6.837 1.00 50.41 169 ARG A O 1
ATOM 1366 N N . PRO A 1 170 ? 6.866 -11.229 6.726 1.00 53.19 170 PRO A N 1
ATOM 1367 C CA . PRO A 1 170 ? 6.669 -10.937 5.322 1.00 53.19 170 PRO A CA 1
ATOM 1368 C C . PRO A 1 170 ? 6.644 -9.424 5.150 1.00 53.19 170 PRO A C 1
ATOM 1370 O O . PRO A 1 170 ? 6.124 -8.689 5.998 1.00 53.19 170 PRO A O 1
ATOM 1373 N N . ALA A 1 171 ? 7.260 -8.994 4.058 1.00 54.75 171 ALA A N 1
ATOM 1374 C CA . ALA A 1 171 ? 7.340 -7.633 3.576 1.00 54.75 171 ALA A CA 1
ATOM 1375 C C . ALA A 1 171 ? 6.098 -6.812 3.987 1.00 54.75 171 ALA A C 1
ATOM 1377 O O . ALA A 1 171 ? 5.006 -7.014 3.459 1.00 54.75 171 ALA A O 1
ATOM 1378 N N . SER A 1 172 ? 6.247 -5.911 4.969 1.00 53.09 172 SER A N 1
ATOM 1379 C CA . SER A 1 172 ? 5.088 -5.194 5.513 1.00 53.09 172 SER A CA 1
ATOM 1380 C C . SER A 1 172 ? 4.418 -4.368 4.409 1.00 53.09 172 SER A C 1
ATOM 1382 O O . SER A 1 172 ? 5.114 -3.754 3.592 1.00 53.09 172 SER A O 1
ATOM 1384 N N . SER A 1 173 ? 3.082 -4.382 4.346 1.00 48.81 173 SER A N 1
ATOM 1385 C CA . SER A 1 173 ? 2.334 -3.606 3.352 1.00 48.81 173 SER A CA 1
ATOM 1386 C C . SER A 1 173 ? 2.706 -2.130 3.468 1.00 48.81 173 SER A C 1
ATOM 1388 O O . SER A 1 173 ? 2.626 -1.578 4.568 1.00 48.81 173 SER A O 1
ATOM 1390 N N . LEU A 1 174 ? 3.019 -1.472 2.348 1.00 53.09 174 LEU A N 1
ATOM 1391 C CA . LEU A 1 174 ? 3.245 -0.018 2.286 1.00 53.09 174 LEU A CA 1
ATOM 1392 C C . LEU A 1 174 ? 2.063 0.781 2.874 1.00 53.09 174 LEU A C 1
ATOM 1394 O O . LEU A 1 174 ? 2.235 1.896 3.355 1.00 53.09 174 LEU A O 1
ATOM 1398 N N . VAL A 1 175 ? 0.875 0.172 2.914 1.00 49.66 175 VAL A N 1
ATOM 1399 C CA . VAL A 1 175 ? -0.376 0.742 3.430 1.00 49.66 175 VAL A CA 1
ATOM 1400 C C . VAL A 1 175 ? -0.562 0.569 4.949 1.00 49.66 175 VAL A C 1
ATOM 1402 O O . VAL A 1 175 ? -1.494 1.136 5.523 1.00 49.66 175 VAL A O 1
ATOM 1405 N N . ASN A 1 176 ? 0.320 -0.141 5.668 1.00 45.44 176 ASN A N 1
ATOM 1406 C CA . ASN A 1 176 ? 0.112 -0.369 7.111 1.00 45.44 176 ASN A CA 1
ATOM 1407 C C . ASN A 1 176 ? 0.314 0.889 7.975 1.00 45.44 176 ASN A C 1
ATOM 1409 O O . ASN A 1 176 ? -0.080 0.911 9.140 1.00 45.44 176 ASN A O 1
ATOM 1413 N N . THR A 1 177 ? 0.851 1.970 7.407 1.00 48.62 177 THR A N 1
ATOM 1414 C CA . THR A 1 177 ? 0.832 3.302 8.030 1.00 48.62 177 THR A CA 1
ATOM 1415 C C . THR A 1 177 ? -0.566 3.932 8.035 1.00 48.62 177 THR A C 1
ATOM 1417 O O . THR A 1 177 ? -0.828 4.811 8.854 1.00 48.62 177 THR A O 1
ATOM 1420 N N . ARG A 1 178 ? -1.504 3.460 7.198 1.00 47.44 178 ARG A N 1
ATOM 1421 C CA . ARG A 1 178 ? -2.863 4.020 7.089 1.00 47.44 178 ARG A CA 1
ATOM 1422 C C . ARG A 1 178 ? -3.942 3.220 7.828 1.00 47.44 178 ARG A C 1
ATOM 1424 O O . ARG A 1 178 ? -4.945 3.800 8.225 1.00 47.44 178 ARG A O 1
ATOM 1431 N N . THR A 1 179 ? -3.760 1.922 8.071 1.00 46.44 179 THR A N 1
ATOM 1432 C CA . THR A 1 179 ? -4.771 1.079 8.755 1.00 46.44 179 THR A CA 1
ATOM 1433 C C . THR A 1 179 ? -4.679 1.146 10.283 1.00 46.44 179 THR A C 1
ATOM 1435 O O . THR A 1 179 ? -5.699 1.102 10.978 1.00 46.44 179 THR A O 1
ATOM 1438 N N . LEU A 1 180 ? -3.472 1.320 10.835 1.00 55.00 180 LEU A N 1
ATOM 1439 C CA . LEU A 1 180 ? -3.288 1.534 12.275 1.00 55.00 180 LEU A CA 1
ATOM 1440 C C . LEU A 1 180 ? -3.877 2.876 12.736 1.00 55.00 180 LEU A C 1
ATOM 1442 O O . LEU A 1 180 ? -4.412 2.957 13.846 1.00 55.00 180 LEU A O 1
ATOM 1446 N N . SER A 1 181 ? -3.870 3.903 11.878 1.00 54.69 181 SER A N 1
ATOM 1447 C CA . SER A 1 181 ? -4.541 5.174 12.176 1.00 54.69 181 SER A CA 1
ATOM 1448 C C . SER A 1 181 ? -6.066 5.033 12.175 1.00 54.69 181 SER A C 1
ATOM 1450 O O . SER A 1 181 ? -6.730 5.652 13.003 1.00 54.69 181 SER A O 1
ATOM 1452 N N . THR A 1 182 ? -6.633 4.153 11.341 1.00 58.91 182 THR A N 1
ATOM 1453 C CA . THR A 1 182 ? -8.086 3.912 11.319 1.00 58.91 182 THR A CA 1
ATOM 1454 C C . THR A 1 182 ? -8.564 3.233 12.598 1.00 58.91 182 THR A C 1
ATOM 1456 O O . THR A 1 182 ? -9.591 3.622 13.149 1.00 58.91 182 THR A O 1
ATOM 1459 N N . LYS A 1 183 ? -7.800 2.262 13.125 1.00 67.19 183 LYS A N 1
ATOM 1460 C CA . LYS A 1 183 ? -8.119 1.652 14.425 1.00 67.19 183 LYS A CA 1
ATOM 1461 C C . LYS A 1 183 ? -8.066 2.686 15.545 1.00 67.19 183 LYS A C 1
ATOM 1463 O O . LYS A 1 183 ? -8.995 2.734 16.340 1.00 67.19 183 LYS A O 1
ATOM 1468 N N . ARG A 1 184 ? -7.048 3.554 15.582 1.00 71.44 184 ARG A N 1
ATOM 1469 C CA . ARG A 1 184 ? -7.003 4.649 16.568 1.00 71.44 184 ARG A CA 1
ATOM 1470 C C . ARG A 1 184 ? -8.204 5.585 16.438 1.00 71.44 184 ARG A C 1
ATOM 1472 O O . ARG A 1 184 ? -8.835 5.862 17.446 1.00 71.44 184 ARG A O 1
ATOM 1479 N N . ALA A 1 185 ? -8.567 5.986 15.221 1.00 72.88 185 ALA A N 1
ATOM 1480 C CA . ALA A 1 185 ? -9.730 6.840 14.976 1.00 72.88 185 ALA A CA 1
ATOM 1481 C C . ALA A 1 185 ? -11.064 6.175 15.363 1.00 72.88 185 ALA A C 1
ATOM 1483 O O . ALA A 1 185 ? -12.006 6.848 15.771 1.00 72.88 185 ALA A O 1
ATOM 1484 N N . PHE A 1 186 ? -11.164 4.852 15.242 1.00 75.06 186 PHE A N 1
ATOM 1485 C CA . PHE A 1 186 ? -12.334 4.114 15.707 1.00 75.06 186 PHE A CA 1
ATOM 1486 C C . PHE A 1 186 ? -12.383 4.044 17.240 1.00 75.06 186 PHE A C 1
ATOM 1488 O O . PHE A 1 186 ? -13.417 4.335 17.834 1.00 75.06 186 PHE A O 1
ATOM 1495 N N . TRP A 1 187 ? -11.259 3.729 17.891 1.00 78.62 187 TRP A N 1
ATOM 1496 C CA . TRP A 1 187 ? -11.172 3.664 19.353 1.00 78.62 187 TRP A CA 1
ATOM 1497 C C . TRP A 1 187 ? -11.403 5.017 20.025 1.00 78.62 187 TRP A C 1
ATOM 1499 O O . TRP A 1 187 ? -12.037 5.060 21.075 1.00 78.62 187 TRP A O 1
ATOM 1509 N N . THR A 1 188 ? -10.970 6.124 19.419 1.00 79.00 188 THR A N 1
ATOM 1510 C CA . THR A 1 188 ? -11.275 7.462 19.946 1.00 79.00 188 THR A CA 1
ATOM 1511 C C . THR A 1 188 ? -12.769 7.770 19.878 1.00 79.00 188 THR A C 1
ATOM 1513 O O . THR A 1 188 ? -13.318 8.304 20.836 1.00 79.00 188 THR A O 1
ATOM 1516 N N . ARG A 1 189 ? -13.461 7.366 18.803 1.00 82.44 189 ARG A N 1
ATOM 1517 C CA . ARG A 1 189 ? -14.922 7.531 18.679 1.00 82.44 189 ARG A CA 1
ATOM 1518 C C . ARG A 1 189 ? -15.688 6.682 19.692 1.00 82.44 189 ARG A C 1
ATOM 1520 O O . ARG A 1 189 ? -16.608 7.182 20.330 1.00 82.44 189 ARG A O 1
ATOM 1527 N N . VAL A 1 190 ? -15.290 5.421 19.867 1.00 81.69 190 VAL A N 1
ATOM 1528 C CA . VAL A 1 190 ? -15.904 4.520 20.856 1.00 81.69 190 VAL A CA 1
ATOM 1529 C C . VAL A 1 190 ? -15.643 5.013 22.281 1.00 81.69 190 VAL A C 1
ATOM 1531 O O . VAL A 1 190 ? -16.562 5.027 23.095 1.00 81.69 190 VAL A O 1
ATOM 1534 N N . GLY A 1 191 ? -14.425 5.477 22.574 1.00 82.62 191 GLY A N 1
ATOM 1535 C CA . GLY A 1 191 ? -14.073 6.053 23.872 1.00 82.62 191 GLY A CA 1
ATOM 1536 C C . GLY A 1 191 ? -14.894 7.300 24.200 1.00 82.62 191 GLY A C 1
ATOM 1537 O O . GLY A 1 191 ? -15.466 7.384 25.283 1.00 82.62 191 GLY A O 1
ATOM 1538 N N . ALA A 1 192 ? -15.030 8.227 23.247 1.00 78.81 192 ALA A N 1
ATOM 1539 C CA . ALA A 1 192 ? -15.850 9.426 23.420 1.00 78.81 192 ALA A CA 1
ATOM 1540 C C . ALA A 1 192 ? -17.331 9.085 23.666 1.00 78.81 192 ALA A C 1
ATOM 1542 O O . ALA A 1 192 ? -17.951 9.646 24.570 1.00 78.81 192 ALA A O 1
ATOM 1543 N N . ALA A 1 193 ? -17.883 8.121 22.920 1.00 80.69 193 ALA A N 1
ATOM 1544 C CA . ALA A 1 193 ? -19.258 7.660 23.109 1.00 80.69 193 ALA A CA 1
ATOM 1545 C C . ALA A 1 193 ? -19.472 7.010 24.488 1.00 80.69 193 ALA A C 1
ATOM 1547 O O . ALA A 1 193 ? -20.471 7.287 25.149 1.00 80.69 193 ALA A O 1
ATOM 1548 N N . ALA A 1 194 ? -18.524 6.188 24.949 1.00 84.12 194 ALA A N 1
ATOM 1549 C CA . ALA A 1 194 ? -18.597 5.541 26.258 1.00 84.12 194 ALA A CA 1
ATOM 1550 C C . ALA A 1 194 ? -18.536 6.555 27.412 1.00 84.12 194 ALA A C 1
ATOM 1552 O O . ALA A 1 194 ? -19.314 6.450 28.359 1.00 84.12 194 ALA A O 1
ATOM 1553 N N . ILE A 1 195 ? -17.659 7.561 27.316 1.00 81.38 195 ILE A N 1
ATOM 1554 C CA . ILE A 1 195 ? -17.558 8.640 28.310 1.00 81.38 195 ILE A CA 1
ATOM 1555 C C . ILE A 1 195 ? -18.862 9.445 28.353 1.00 81.38 195 ILE A C 1
ATOM 1557 O O . ILE A 1 195 ? -19.392 9.685 29.437 1.00 81.38 195 ILE A O 1
ATOM 1561 N N . GLY A 1 196 ? -19.422 9.804 27.192 1.00 78.06 196 GLY A N 1
ATOM 1562 C CA . GLY A 1 196 ? -20.709 10.502 27.116 1.00 78.06 196 GLY A CA 1
ATOM 1563 C C . GLY A 1 196 ? -21.863 9.694 27.721 1.00 78.06 196 GLY A C 1
ATOM 1564 O O . GLY A 1 196 ? -22.654 10.232 28.494 1.00 78.06 196 GLY A O 1
ATOM 1565 N N . ALA A 1 197 ? -21.930 8.389 27.439 1.00 80.00 197 ALA A N 1
ATOM 1566 C CA . ALA A 1 197 ? -22.952 7.504 28.000 1.00 80.00 197 ALA A CA 1
ATOM 1567 C C . ALA A 1 197 ? -22.833 7.368 29.527 1.00 80.00 197 ALA A C 1
ATOM 1569 O O . ALA A 1 197 ? -23.838 7.448 30.234 1.00 80.00 197 ALA A O 1
ATOM 1570 N N . ALA A 1 198 ? -21.610 7.220 30.047 1.00 81.44 198 ALA A N 1
ATOM 1571 C CA . ALA A 1 198 ? -21.367 7.162 31.485 1.0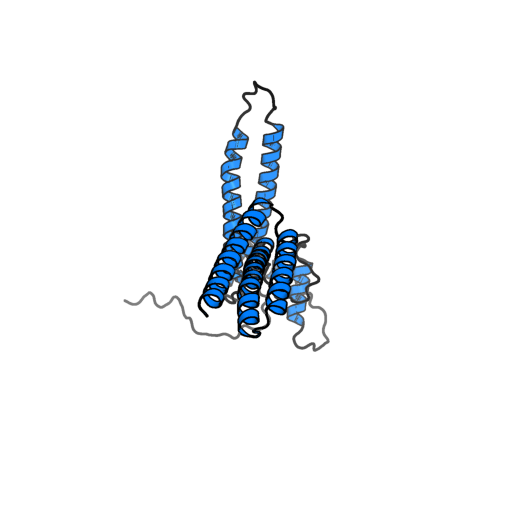0 81.44 198 ALA A CA 1
ATOM 1572 C C . ALA A 1 198 ? -21.820 8.452 32.188 1.00 81.44 198 ALA A C 1
ATOM 1574 O O . ALA A 1 198 ? -22.466 8.381 33.231 1.00 81.44 198 ALA A O 1
ATOM 1575 N N . PHE A 1 199 ? -21.554 9.618 31.591 1.00 76.75 199 PHE A N 1
ATOM 1576 C CA . PHE A 1 199 ? -21.963 10.917 32.133 1.00 76.75 199 PHE A CA 1
ATOM 1577 C C . PHE A 1 199 ? -23.478 11.161 32.108 1.00 76.75 199 PHE A C 1
ATOM 1579 O O . PHE A 1 199 ? -23.973 11.891 32.958 1.00 76.75 199 PHE A O 1
ATOM 1586 N N . LEU A 1 200 ? -24.225 10.545 31.186 1.00 75.56 200 LEU A N 1
ATOM 1587 C CA . LEU A 1 200 ? -25.693 10.623 31.164 1.00 75.56 200 LEU A CA 1
ATOM 1588 C C . LEU A 1 200 ? -26.345 9.692 32.195 1.00 75.56 200 LEU A C 1
ATOM 1590 O O . LEU A 1 200 ? -27.334 10.057 32.827 1.00 75.56 200 LEU A O 1
ATOM 1594 N N . ILE A 1 201 ? -25.789 8.493 32.384 1.00 81.31 201 ILE A N 1
ATOM 1595 C CA . ILE A 1 201 ? -26.352 7.477 33.285 1.00 81.31 201 ILE A CA 1
ATOM 1596 C C . ILE A 1 201 ? -25.993 7.766 34.750 1.00 81.31 201 ILE A C 1
ATOM 1598 O O . ILE A 1 201 ? -26.824 7.565 35.636 1.00 81.31 201 ILE A O 1
ATOM 1602 N N . ALA A 1 202 ? -24.779 8.261 35.017 1.00 80.94 202 ALA A N 1
ATOM 1603 C CA . ALA A 1 202 ? -24.278 8.531 36.365 1.00 80.94 202 ALA A CA 1
ATOM 1604 C C . ALA A 1 202 ? -25.187 9.438 37.221 1.00 80.94 202 ALA A C 1
ATOM 1606 O O . ALA A 1 202 ? -25.484 9.041 38.351 1.00 80.94 202 ALA A O 1
ATOM 1607 N N . PRO A 1 203 ? -25.670 10.606 36.741 1.00 70.88 203 PRO A N 1
ATOM 1608 C CA . PRO A 1 203 ? -26.582 11.430 37.519 1.00 70.88 203 PRO A CA 1
ATOM 1609 C C . PRO A 1 203 ? -27.873 10.669 37.818 1.00 70.88 203 PRO A C 1
ATOM 1611 O O . PRO A 1 203 ? -28.204 10.561 38.990 1.00 70.88 203 PRO A O 1
ATOM 1614 N N . MET A 1 204 ? -28.531 10.029 36.837 1.00 74.19 204 MET A N 1
ATOM 1615 C CA . MET A 1 204 ? -29.748 9.233 37.099 1.00 74.19 204 MET A CA 1
ATOM 1616 C C . MET A 1 204 ? -29.547 8.169 38.185 1.00 74.19 204 MET A C 1
ATOM 1618 O O . MET A 1 204 ? -30.391 8.020 39.066 1.00 74.19 204 MET A O 1
ATOM 1622 N N . TRP A 1 205 ? -28.428 7.446 38.141 1.00 79.62 205 TRP A N 1
ATOM 1623 C CA . TRP A 1 205 ? -28.101 6.423 39.135 1.00 79.62 205 TRP A CA 1
ATOM 1624 C C . TRP A 1 205 ? -27.898 7.004 40.537 1.00 79.62 205 TRP A C 1
ATOM 1626 O O . TRP A 1 205 ? -28.352 6.424 41.520 1.00 79.62 205 TRP A O 1
ATOM 1636 N N . ILE A 1 206 ? -27.249 8.164 40.635 1.00 71.81 206 ILE A N 1
ATOM 1637 C CA . ILE A 1 206 ? -27.030 8.849 41.911 1.00 71.81 206 ILE A CA 1
ATOM 1638 C C . ILE A 1 206 ? -28.336 9.414 42.480 1.00 71.81 206 ILE A C 1
ATOM 1640 O O . ILE A 1 206 ? -28.565 9.292 43.685 1.00 71.81 206 ILE A O 1
ATOM 1644 N N . LEU A 1 207 ? -29.213 9.966 41.635 1.00 69.69 207 LEU A N 1
ATOM 1645 C CA . LEU A 1 207 ? -30.519 10.478 42.066 1.00 69.69 207 LEU A CA 1
ATOM 1646 C C . LEU A 1 207 ? -31.420 9.356 42.609 1.00 69.69 207 LEU A C 1
ATOM 1648 O O . LEU A 1 207 ? -32.150 9.557 43.575 1.00 69.69 207 LEU A O 1
ATOM 1652 N N . ALA A 1 208 ? -31.324 8.146 42.051 1.00 75.88 208 ALA A N 1
ATOM 1653 C CA . ALA A 1 208 ? -32.055 6.986 42.561 1.00 75.88 208 ALA A CA 1
ATOM 1654 C C . ALA A 1 208 ? -31.574 6.520 43.951 1.00 75.88 208 ALA A C 1
ATOM 1656 O O . ALA A 1 208 ? -32.332 5.874 44.675 1.00 75.88 208 ALA A O 1
ATOM 1657 N N . LEU A 1 209 ? -30.328 6.833 44.336 1.00 75.56 209 LEU A N 1
ATOM 1658 C CA . LEU A 1 209 ? -29.712 6.303 45.555 1.00 75.56 209 LEU A CA 1
ATOM 1659 C C . LEU A 1 209 ? -29.876 7.200 46.795 1.00 75.56 209 LEU A C 1
ATOM 1661 O O . LEU A 1 209 ? -29.781 6.692 47.912 1.00 75.56 209 LEU A O 1
ATOM 1665 N N . GLN A 1 210 ? -30.105 8.513 46.652 1.00 67.75 210 GLN A N 1
ATOM 1666 C CA . GLN A 1 210 ? -30.217 9.426 47.801 1.00 67.75 210 GLN A CA 1
ATOM 1667 C C . GLN A 1 210 ? -31.356 10.448 47.682 1.00 67.75 210 GLN A C 1
ATOM 1669 O O . GLN A 1 210 ? -31.336 11.330 46.834 1.00 67.75 210 GLN A O 1
ATOM 1674 N N . ARG A 1 211 ? -32.287 10.420 48.648 1.00 68.25 211 ARG A N 1
ATOM 1675 C CA . ARG A 1 211 ? -33.432 11.352 48.773 1.00 68.25 211 ARG A CA 1
ATOM 1676 C C . ARG A 1 211 ? -33.098 12.749 49.331 1.00 68.25 211 ARG A C 1
ATOM 1678 O O . ARG A 1 211 ? -34.006 13.523 49.615 1.00 68.25 211 ARG A O 1
ATOM 1685 N N . ASN A 1 212 ? -31.823 13.092 49.525 1.00 76.31 212 ASN A N 1
ATOM 1686 C CA . ASN A 1 212 ? -31.439 14.378 50.117 1.00 76.31 212 ASN A CA 1
ATOM 1687 C C . ASN A 1 212 ? -31.267 15.469 49.046 1.00 76.31 212 ASN A C 1
ATOM 1689 O O . ASN A 1 212 ? -30.361 15.406 48.215 1.00 76.31 212 ASN A O 1
ATOM 1693 N N . LEU A 1 213 ? -32.098 16.515 49.126 1.00 69.69 213 LEU A N 1
ATOM 1694 C CA . LEU A 1 213 ? -32.175 17.620 48.158 1.00 69.69 213 LEU A CA 1
ATOM 1695 C C . LEU A 1 213 ? -30.831 18.348 47.942 1.00 69.69 213 LEU A C 1
ATOM 1697 O O . LEU A 1 213 ? -30.480 18.709 46.819 1.00 69.69 213 LEU A O 1
ATOM 1701 N N . TYR A 1 214 ? -30.041 18.516 49.006 1.00 76.88 214 TYR A N 1
ATOM 1702 C CA . TYR A 1 214 ? -28.731 19.176 48.938 1.00 76.88 214 TYR A CA 1
ATOM 1703 C C . TYR A 1 214 ? -27.682 18.362 48.170 1.00 76.88 214 TYR A C 1
ATOM 1705 O O . TYR A 1 214 ? -26.830 18.938 47.493 1.00 76.88 214 TYR A O 1
ATOM 1713 N N . VAL A 1 215 ? -27.756 17.029 48.225 1.00 75.81 215 VAL A N 1
ATOM 1714 C CA . VAL A 1 215 ? -26.822 16.159 47.493 1.00 75.81 215 VAL A CA 1
ATOM 1715 C C . VAL A 1 215 ? -27.161 16.150 46.003 1.00 75.81 215 VAL A C 1
ATOM 1717 O O . VAL A 1 215 ? -26.262 16.181 45.166 1.00 75.81 215 VAL A O 1
ATOM 1720 N N . HIS A 1 216 ? -28.451 16.229 45.670 1.00 68.06 216 HIS A N 1
ATOM 1721 C CA . HIS A 1 216 ? -28.936 16.366 44.297 1.00 68.06 216 HIS A CA 1
ATOM 1722 C C . HIS A 1 216 ? -28.347 17.594 43.589 1.00 68.06 216 HIS A C 1
ATOM 1724 O O . HIS A 1 216 ? -27.817 17.486 42.482 1.00 68.06 216 HIS A O 1
ATOM 1730 N N . LEU A 1 217 ? -28.405 18.759 44.243 1.00 72.50 217 LEU A N 1
ATOM 1731 C CA . LEU A 1 217 ? -27.938 20.014 43.654 1.00 72.50 217 LEU A CA 1
ATOM 1732 C C . LEU A 1 217 ? -26.410 20.036 43.491 1.00 72.50 217 LEU A C 1
ATOM 1734 O O . LEU A 1 217 ? -25.900 20.493 42.465 1.00 72.50 217 LEU A O 1
ATOM 1738 N N . GLY A 1 218 ? -25.680 19.495 44.472 1.00 79.31 218 GLY A N 1
ATOM 1739 C CA . GLY A 1 218 ? -24.219 19.412 44.433 1.00 79.31 218 GLY A CA 1
ATOM 1740 C C . GLY A 1 218 ? -23.699 18.463 43.351 1.00 79.31 218 GLY A C 1
ATOM 1741 O O . GLY A 1 218 ? -22.790 18.816 42.601 1.00 79.31 218 GLY A O 1
ATOM 1742 N N . VAL A 1 219 ? -24.300 17.278 43.211 1.00 76.69 219 VAL A N 1
ATOM 1743 C CA . VAL A 1 219 ? -23.878 16.308 42.188 1.00 76.69 219 VAL A CA 1
ATOM 1744 C C . VAL A 1 219 ? -24.224 16.798 40.786 1.00 76.69 219 VAL A C 1
ATOM 1746 O O . VAL A 1 219 ? -23.391 16.684 39.888 1.00 76.69 219 VAL A O 1
ATOM 1749 N N . ALA A 1 220 ? -25.410 17.381 40.586 1.00 72.62 220 ALA A N 1
ATOM 1750 C CA . ALA A 1 220 ? -25.806 17.892 39.277 1.00 72.62 220 ALA A CA 1
ATOM 1751 C C . ALA A 1 220 ? -24.858 19.002 38.799 1.00 72.62 220 ALA A C 1
ATOM 1753 O O . ALA A 1 220 ? -24.318 18.923 37.696 1.00 72.62 220 ALA A O 1
ATOM 1754 N N . THR A 1 221 ? -24.583 19.995 39.648 1.00 77.19 221 THR A N 1
ATOM 1755 C CA . THR A 1 221 ? -23.674 21.101 39.306 1.00 77.19 221 THR A CA 1
ATOM 1756 C C . THR A 1 221 ? -22.237 20.625 39.089 1.00 77.19 221 THR A C 1
ATOM 1758 O O . THR A 1 221 ? -21.614 21.008 38.096 1.00 77.19 221 THR A O 1
ATOM 1761 N N . GLY A 1 222 ? -21.724 19.728 39.937 1.00 82.56 222 GLY A N 1
ATOM 1762 C CA . GLY A 1 222 ? -20.391 19.143 39.771 1.00 82.56 222 GLY A CA 1
ATOM 1763 C C . GLY A 1 222 ? -20.242 18.331 38.479 1.00 82.56 222 GLY A C 1
ATOM 1764 O O . GLY A 1 222 ? -19.263 18.498 37.752 1.00 82.56 222 GLY A O 1
ATOM 1765 N N . CYS A 1 223 ? -21.234 17.500 38.149 1.00 73.44 223 CYS A N 1
ATOM 1766 C CA . CYS A 1 223 ? -21.210 16.641 36.965 1.00 73.44 223 CYS A CA 1
ATOM 1767 C C . CYS A 1 223 ? -21.309 17.456 35.663 1.00 73.44 223 CYS A C 1
ATOM 1769 O O . CYS A 1 223 ? -20.538 17.217 34.736 1.00 73.44 223 CYS A O 1
ATOM 1771 N N . ILE A 1 224 ? -22.177 18.478 35.618 1.00 77.19 224 ILE A N 1
ATOM 1772 C CA . ILE A 1 224 ? -22.285 19.404 34.476 1.00 77.19 224 ILE A CA 1
ATOM 1773 C C . ILE A 1 224 ? -20.970 20.165 34.266 1.00 77.19 224 ILE A C 1
ATOM 1775 O O . ILE A 1 224 ? -20.495 20.269 33.137 1.00 77.19 224 ILE A O 1
ATOM 1779 N N . THR A 1 225 ? -20.362 20.665 35.347 1.00 80.81 225 THR A N 1
ATOM 1780 C CA . THR A 1 225 ? -19.115 21.442 35.268 1.00 80.81 225 THR A CA 1
ATOM 1781 C C . THR A 1 225 ? -17.952 20.575 34.784 1.00 80.81 225 THR A C 1
ATOM 1783 O O . THR A 1 225 ? -17.220 20.973 33.879 1.00 80.81 225 THR A O 1
ATOM 1786 N N . ALA A 1 226 ? -17.809 19.361 35.326 1.00 81.25 226 ALA A N 1
ATOM 1787 C CA . ALA A 1 226 ? -16.781 18.415 34.898 1.00 81.25 226 ALA A CA 1
ATOM 1788 C C . ALA A 1 226 ? -16.976 17.970 33.439 1.00 81.25 226 ALA A C 1
ATOM 1790 O O . ALA A 1 226 ? -16.006 17.903 32.685 1.00 81.25 226 ALA A O 1
ATOM 1791 N N . PHE A 1 227 ? -18.220 17.716 33.022 1.00 76.31 227 PHE A N 1
ATOM 1792 C CA . PHE A 1 227 ? -18.544 17.349 31.646 1.00 76.31 227 PHE A CA 1
ATOM 1793 C C . PHE A 1 227 ? -18.240 18.483 30.664 1.00 76.31 227 PHE A C 1
ATOM 1795 O O . PHE A 1 227 ? -17.539 18.261 29.681 1.00 76.31 227 PHE A O 1
ATOM 1802 N N . GLY A 1 228 ? -18.705 19.704 30.944 1.00 74.06 228 GLY A N 1
ATOM 1803 C CA . GLY A 1 228 ? -18.451 20.865 30.088 1.00 74.06 228 GLY A CA 1
ATOM 1804 C C . GLY A 1 228 ? -16.957 21.146 29.921 1.00 74.06 228 GLY A C 1
ATOM 1805 O O . GLY A 1 228 ? -16.494 21.415 28.813 1.00 74.06 228 GLY A O 1
ATOM 1806 N N . LEU 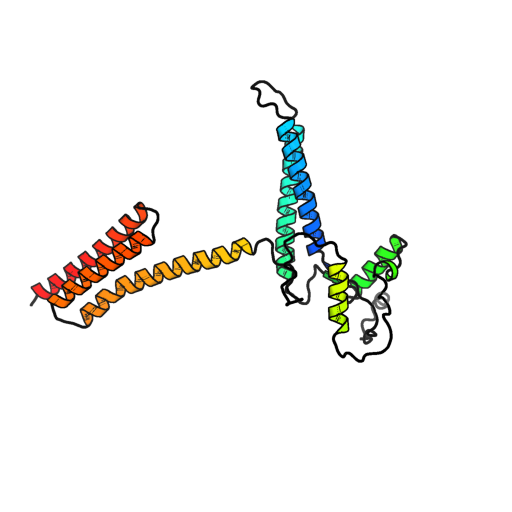A 1 229 ? -16.181 20.991 30.998 1.00 79.81 229 LEU A N 1
ATOM 1807 C CA . LEU A 1 229 ? -14.730 21.152 30.964 1.00 79.81 229 LEU A CA 1
ATOM 1808 C C . LEU A 1 229 ? -14.042 20.036 30.162 1.00 79.81 229 LEU A C 1
ATOM 1810 O O . LEU A 1 229 ? -13.149 20.314 29.366 1.00 79.81 229 LEU A O 1
ATOM 1814 N N . LEU A 1 230 ? -14.491 18.785 30.304 1.00 77.62 230 LEU A N 1
ATOM 1815 C CA . LEU A 1 230 ? -13.968 17.650 29.539 1.00 77.62 230 LEU A CA 1
ATOM 1816 C C . LEU A 1 230 ? -14.269 17.795 28.039 1.00 77.62 230 LEU A C 1
ATOM 1818 O O . LEU A 1 230 ? -13.381 17.594 27.214 1.00 77.62 230 LEU A O 1
ATOM 1822 N N . VAL A 1 231 ? -15.487 18.207 27.682 1.00 73.69 231 VAL A N 1
ATOM 1823 C CA . VAL A 1 231 ? -15.915 18.468 26.297 1.00 73.69 231 VAL A CA 1
ATOM 1824 C C . VAL A 1 231 ? -15.129 19.630 25.684 1.00 73.69 231 VAL A C 1
ATOM 1826 O O . VAL A 1 231 ? -14.663 19.511 24.550 1.00 73.69 231 VAL A O 1
ATOM 1829 N N . SER A 1 232 ? -14.902 20.711 26.439 1.00 72.62 232 SER A N 1
ATOM 1830 C CA . SER A 1 232 ? -14.101 21.859 25.990 1.00 72.62 232 SER A CA 1
ATOM 1831 C C . SER A 1 232 ? -12.642 21.503 25.696 1.00 72.62 232 SER A C 1
ATOM 1833 O O . SER A 1 232 ? -12.007 22.191 24.902 1.00 72.62 232 SER A O 1
ATOM 1835 N N . LEU A 1 233 ? -12.098 20.463 26.331 1.00 78.19 233 LEU A N 1
ATOM 1836 C CA . LEU A 1 233 ? -10.735 19.993 26.076 1.00 78.19 233 LEU A CA 1
ATOM 1837 C C . LEU A 1 233 ? -10.652 19.007 24.901 1.00 78.19 233 LEU A C 1
ATOM 1839 O O . LEU A 1 233 ? -9.569 18.806 24.359 1.00 78.19 233 LEU A O 1
ATOM 1843 N N . TYR A 1 234 ? -11.766 18.374 24.521 1.00 72.12 234 TYR A N 1
ATOM 1844 C CA . TYR A 1 234 ? -11.781 17.289 23.533 1.00 72.12 234 TYR A CA 1
ATOM 1845 C C . TYR A 1 234 ? -12.238 17.714 22.132 1.00 72.12 234 TYR A C 1
ATOM 1847 O O . TYR A 1 234 ? -11.902 17.041 21.156 1.00 72.12 234 TYR A O 1
ATOM 1855 N N . LEU A 1 235 ? -13.017 18.792 22.007 1.00 71.38 235 LEU A N 1
ATOM 1856 C CA . LEU A 1 235 ? -13.505 19.283 20.719 1.00 71.38 235 LEU A CA 1
ATOM 1857 C C . LEU A 1 235 ? -12.759 20.547 20.287 1.00 71.38 235 LEU A C 1
ATOM 1859 O O . LEU A 1 235 ? -12.947 21.617 20.850 1.00 71.38 235 LEU A O 1
ATOM 1863 N N . GLU A 1 236 ? -11.982 20.435 19.211 1.00 74.00 236 GLU A N 1
ATOM 1864 C CA . GLU A 1 236 ? -11.287 21.569 18.578 1.00 74.00 236 GLU A CA 1
ATOM 1865 C C . GLU A 1 236 ? -12.238 22.512 17.810 1.00 74.00 236 GLU A C 1
ATOM 1867 O O . GLU A 1 236 ? -11.831 23.588 17.380 1.00 74.00 236 GLU A O 1
ATOM 1872 N N . THR A 1 237 ? -13.509 22.128 17.623 1.00 74.12 237 THR A N 1
ATOM 1873 C CA . THR A 1 237 ? -14.503 22.885 16.839 1.00 74.12 237 THR A CA 1
ATOM 1874 C C . THR A 1 237 ? -15.671 23.353 17.708 1.00 74.12 237 THR A C 1
ATOM 1876 O O . THR A 1 237 ? -16.424 22.548 18.257 1.00 74.12 237 THR A O 1
ATOM 1879 N N . VAL A 1 238 ? -15.836 24.675 17.803 1.00 71.25 238 VAL A N 1
ATOM 1880 C CA . VAL A 1 238 ? -16.821 25.366 18.660 1.00 71.25 238 VAL A CA 1
ATOM 1881 C C . VAL A 1 238 ? -18.281 25.004 18.356 1.00 71.25 238 VAL A C 1
ATOM 1883 O O . VAL A 1 238 ? -19.078 24.883 19.286 1.00 71.25 238 VAL A O 1
ATOM 1886 N N . ASP A 1 239 ? -18.633 24.744 17.094 1.00 74.38 239 ASP A N 1
ATOM 1887 C CA . ASP A 1 239 ? -20.018 24.437 16.693 1.00 74.38 239 ASP A CA 1
ATOM 1888 C C . ASP A 1 239 ? -20.534 23.126 17.303 1.00 74.38 239 ASP A C 1
ATOM 1890 O O . ASP A 1 239 ? -21.680 23.020 17.748 1.00 74.38 239 ASP A O 1
ATOM 1894 N N . ASN A 1 240 ? -19.655 22.127 17.398 1.00 73.44 240 ASN A N 1
ATOM 1895 C CA . ASN A 1 240 ? -19.998 20.825 17.960 1.00 73.44 240 ASN A CA 1
ATOM 1896 C C . ASN A 1 240 ? -20.153 20.882 19.490 1.00 73.44 240 ASN A C 1
ATOM 1898 O O . ASN A 1 240 ? -20.963 20.147 20.058 1.00 73.44 240 ASN A O 1
ATOM 1902 N N . VAL A 1 241 ? -19.424 21.782 20.161 1.00 70.00 241 VAL A N 1
ATOM 1903 C CA . VAL A 1 241 ? -19.531 22.004 21.613 1.00 70.00 241 VAL A CA 1
ATOM 1904 C C . VAL A 1 241 ? -20.877 22.634 21.964 1.00 70.00 241 VAL A C 1
ATOM 1906 O O . VAL A 1 241 ? -21.531 22.197 22.915 1.00 70.00 241 VAL A O 1
ATOM 1909 N N . PHE A 1 242 ? -21.335 23.609 21.173 1.00 76.88 242 PHE A N 1
ATOM 1910 C CA . PHE A 1 242 ? -22.646 24.231 21.368 1.00 76.88 242 PHE A CA 1
ATOM 1911 C C . PHE A 1 242 ? -23.789 23.231 21.186 1.00 76.88 242 PHE A C 1
ATOM 1913 O O . PHE A 1 242 ? -24.661 23.141 22.051 1.00 76.88 242 PHE A O 1
ATOM 1920 N N . ALA A 1 243 ? -23.761 22.434 20.114 1.00 80.50 243 ALA A N 1
ATOM 1921 C CA . ALA A 1 243 ? -24.784 21.421 19.863 1.00 80.50 243 ALA A CA 1
ATOM 1922 C C . ALA A 1 243 ? -24.850 20.372 20.990 1.00 80.50 243 ALA A C 1
ATOM 1924 O O . ALA A 1 243 ? -25.936 20.053 21.478 1.00 80.50 243 ALA A O 1
ATOM 1925 N N . ALA A 1 244 ? -23.695 19.880 21.453 1.00 74.06 244 ALA A N 1
ATOM 1926 C CA . ALA A 1 244 ? -23.625 18.906 22.542 1.00 74.06 244 ALA A CA 1
ATOM 1927 C C . ALA A 1 244 ? -24.117 19.484 23.882 1.00 74.06 244 ALA A C 1
ATOM 1929 O O . ALA A 1 244 ? -24.859 18.822 24.608 1.00 74.06 244 ALA A O 1
ATOM 1930 N N . THR A 1 245 ? -23.758 20.733 24.192 1.00 77.50 245 THR A N 1
ATOM 1931 C CA . THR A 1 245 ? -24.178 21.408 25.430 1.00 77.50 245 THR A CA 1
ATOM 1932 C C . THR A 1 245 ? -25.681 21.687 25.435 1.00 77.50 245 THR A C 1
ATOM 1934 O O . THR A 1 245 ? -26.337 21.459 26.449 1.00 77.50 245 THR A O 1
ATOM 1937 N N . LEU A 1 246 ? -26.251 22.116 24.302 1.00 81.31 246 LEU A N 1
ATOM 1938 C CA . LEU A 1 246 ? -27.695 22.330 24.156 1.00 81.31 246 LEU A CA 1
ATOM 1939 C C . LEU A 1 246 ? -28.485 21.029 24.307 1.00 81.31 246 LEU A C 1
ATOM 1941 O O . LEU A 1 246 ? -29.475 20.994 25.037 1.00 81.31 246 LEU A O 1
ATOM 1945 N N . ALA A 1 247 ? -28.027 19.952 23.664 1.00 83.62 247 ALA A N 1
ATOM 1946 C CA . ALA A 1 247 ? -28.651 18.640 23.801 1.00 83.62 247 ALA A CA 1
ATOM 1947 C C . ALA A 1 247 ? -28.632 18.162 25.262 1.00 83.62 247 ALA A C 1
ATOM 1949 O O . ALA A 1 247 ? -29.639 17.676 25.775 1.00 83.62 247 ALA A O 1
ATOM 1950 N N . TYR A 1 248 ? -27.511 18.358 25.958 1.00 76.19 248 TYR A N 1
ATOM 1951 C CA . TYR A 1 248 ? -27.371 17.978 27.361 1.00 76.19 248 TYR A CA 1
ATOM 1952 C C . TYR A 1 248 ? -28.243 18.827 28.301 1.00 76.19 248 TYR A C 1
ATOM 1954 O O . TYR A 1 248 ? -28.927 18.286 29.171 1.00 76.19 248 TYR A O 1
ATOM 1962 N N . ALA A 1 249 ? -28.288 20.145 28.092 1.00 81.00 249 ALA A N 1
ATOM 1963 C CA . ALA A 1 249 ? -29.145 21.049 28.855 1.00 81.00 249 ALA A CA 1
ATOM 1964 C C . ALA A 1 249 ? -30.633 20.695 28.700 1.00 81.00 249 ALA A C 1
ATOM 1966 O O . ALA A 1 249 ? -31.367 20.701 29.688 1.00 81.00 249 ALA A O 1
ATOM 1967 N N . ALA A 1 250 ? -31.066 20.324 27.490 1.00 86.81 250 ALA A N 1
ATOM 1968 C CA . ALA A 1 250 ? -32.435 19.886 27.233 1.00 86.81 250 ALA A CA 1
ATOM 1969 C C . ALA A 1 250 ? -32.794 18.622 28.033 1.00 86.81 250 ALA A C 1
ATOM 1971 O O . ALA A 1 250 ? -33.841 18.580 28.676 1.00 86.81 250 ALA A O 1
ATOM 1972 N N . VAL A 1 251 ? -31.907 17.621 28.055 1.00 80.38 251 VAL A N 1
ATOM 1973 C CA . VAL A 1 251 ? -32.116 16.383 28.826 1.00 80.38 251 VAL A CA 1
ATOM 1974 C C . VAL A 1 251 ? -32.231 16.684 30.321 1.00 80.38 251 VAL A C 1
ATOM 1976 O O . VAL A 1 251 ? -33.167 16.220 30.969 1.00 80.38 251 VAL A O 1
ATOM 1979 N N . ILE A 1 252 ? -31.333 17.509 30.867 1.00 74.25 252 ILE A N 1
ATOM 1980 C CA . ILE A 1 252 ? -31.388 17.904 32.282 1.00 74.25 252 ILE A CA 1
ATOM 1981 C C . ILE A 1 252 ? -32.679 18.661 32.592 1.00 74.25 252 ILE A C 1
ATOM 1983 O O . ILE A 1 252 ? -33.304 18.388 33.611 1.00 74.25 252 ILE A O 1
ATOM 1987 N N . MET A 1 253 ? -33.103 19.584 31.728 1.00 82.06 253 MET A N 1
ATOM 1988 C CA . MET A 1 253 ? -34.320 20.367 31.942 1.00 82.06 253 MET A CA 1
ATOM 1989 C C . MET A 1 253 ? -35.573 19.479 31.975 1.00 82.06 253 MET A C 1
ATOM 1991 O O . MET A 1 253 ? -36.422 19.668 32.844 1.00 82.06 253 MET A O 1
ATOM 1995 N N . VAL A 1 254 ? -35.662 18.473 31.096 1.00 81.88 254 VAL A N 1
ATOM 1996 C CA . VAL A 1 254 ? -36.746 17.473 31.127 1.00 81.88 254 VAL A CA 1
ATOM 1997 C C . VAL A 1 254 ? -36.731 16.705 32.447 1.00 81.88 254 VAL A C 1
ATOM 1999 O O . VAL A 1 254 ? -37.771 16.554 33.084 1.00 81.88 254 VAL A O 1
ATOM 2002 N N . PHE A 1 255 ? -35.554 16.277 32.902 1.00 74.19 255 PHE A N 1
ATOM 2003 C CA . PHE A 1 255 ? -35.424 15.558 34.167 1.00 74.19 255 PHE A CA 1
ATOM 2004 C C . PHE A 1 255 ? -35.803 16.406 35.380 1.00 74.19 255 PHE A C 1
ATOM 2006 O O . PHE A 1 255 ? -36.549 15.945 36.241 1.00 74.19 255 PHE A O 1
ATOM 2013 N N . VAL A 1 256 ? -35.336 17.652 35.441 1.00 74.94 256 VAL A N 1
ATOM 2014 C CA . VAL A 1 256 ? -35.707 18.592 36.506 1.00 74.94 256 VAL A CA 1
ATOM 2015 C C . VAL A 1 256 ? -37.217 18.846 36.496 1.00 74.94 256 VAL A C 1
ATOM 2017 O O . VAL A 1 256 ? -37.825 18.887 37.563 1.00 74.94 256 VAL A O 1
ATOM 2020 N N . GLY A 1 257 ? -37.832 18.945 35.313 1.00 77.62 257 GLY A N 1
ATOM 2021 C CA . GLY A 1 257 ? -39.282 19.073 35.162 1.00 77.62 257 GLY A CA 1
ATOM 2022 C C . GLY A 1 257 ? -40.054 17.888 35.749 1.00 77.62 257 GLY A C 1
ATOM 2023 O O . GLY A 1 257 ? -40.989 18.098 36.518 1.00 77.62 257 GLY A O 1
ATOM 2024 N N . ILE A 1 258 ? -39.626 16.655 35.455 1.00 79.00 258 ILE A N 1
ATOM 2025 C CA . ILE A 1 258 ? -40.254 15.433 35.990 1.00 79.00 258 ILE A CA 1
ATOM 2026 C C . ILE A 1 258 ? -40.122 15.377 37.519 1.00 79.00 258 ILE A C 1
ATOM 2028 O O . ILE A 1 258 ? -41.104 15.127 38.214 1.00 79.00 258 ILE A O 1
ATOM 2032 N N . VAL A 1 259 ? -38.935 15.673 38.058 1.00 76.62 259 VAL A N 1
ATOM 2033 C CA . VAL A 1 259 ? -38.689 15.647 39.510 1.00 76.62 259 VAL A CA 1
ATOM 2034 C C . VAL A 1 259 ? -39.520 16.706 40.244 1.00 76.62 259 VAL A C 1
ATOM 2036 O O . VAL A 1 259 ? -40.088 16.419 41.296 1.00 76.62 259 VAL A O 1
ATOM 2039 N N . LEU A 1 260 ? -39.638 17.921 39.697 1.00 74.81 260 LEU A N 1
ATOM 2040 C CA . LEU A 1 260 ? -40.477 18.974 40.285 1.00 74.81 260 LEU A CA 1
ATOM 2041 C C . LEU A 1 260 ? -41.967 18.609 40.262 1.00 74.81 260 LEU A C 1
ATOM 2043 O O . LEU A 1 260 ? -42.687 18.937 41.204 1.00 74.81 260 LEU A O 1
ATOM 2047 N N . GLN A 1 261 ? -42.426 17.919 39.216 1.00 78.06 261 GLN A N 1
ATOM 2048 C CA . GLN A 1 261 ? -43.817 17.490 39.097 1.00 78.06 261 GLN A CA 1
ATOM 2049 C C . GLN A 1 261 ? -44.184 16.414 40.131 1.00 78.06 261 GLN A C 1
ATOM 2051 O O . GLN A 1 261 ? -45.282 16.465 40.681 1.00 78.06 261 GLN A O 1
ATOM 2056 N N . GLU A 1 262 ? -43.271 15.491 40.451 1.00 75.00 262 GLU A N 1
ATOM 2057 C CA . GLU A 1 262 ? -43.492 14.503 41.518 1.00 75.00 262 GLU A CA 1
ATOM 2058 C C . GLU A 1 262 ? -43.552 15.145 42.909 1.00 75.00 262 GLU A C 1
ATOM 2060 O O . GLU A 1 262 ? -44.409 14.785 43.715 1.00 75.00 262 GLU A O 1
ATOM 2065 N N . VAL A 1 263 ? -42.686 16.125 43.184 1.00 73.81 263 VAL A N 1
ATOM 2066 C CA . VAL A 1 263 ? -42.669 16.832 44.477 1.00 73.81 263 VAL A CA 1
ATOM 2067 C C . VAL A 1 263 ? -43.910 17.713 44.660 1.00 73.81 263 VAL A C 1
ATOM 2069 O O . VAL A 1 263 ? -44.385 17.859 45.778 1.00 73.81 263 VAL A O 1
ATOM 2072 N N . GLY A 1 264 ? -44.461 18.282 43.582 1.00 69.50 264 GLY A N 1
ATOM 2073 C CA . GLY A 1 264 ? -45.673 19.108 43.632 1.00 69.50 264 GLY A CA 1
ATOM 2074 C C . GLY A 1 264 ? -46.998 18.335 43.704 1.00 69.50 264 GLY A C 1
ATOM 2075 O O . GLY A 1 264 ? -48.048 18.964 43.8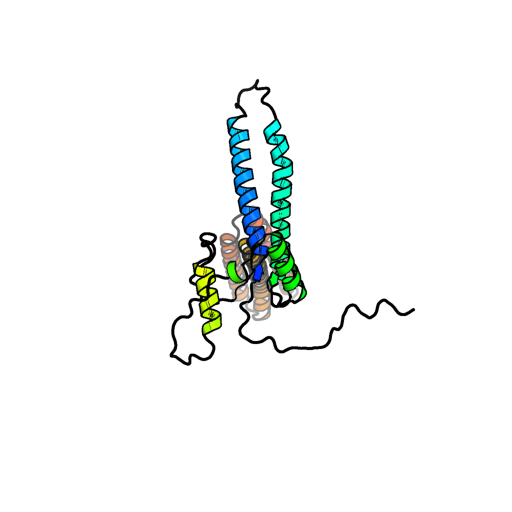04 1.00 69.50 264 GLY A O 1
ATOM 2076 N N . SER A 1 265 ? -46.973 17.000 43.609 1.00 65.38 265 SER A N 1
ATOM 2077 C CA . SER A 1 265 ? -48.162 16.128 43.667 1.00 65.38 265 SER A CA 1
ATOM 2078 C C . SER A 1 265 ? -48.331 15.381 45.000 1.00 65.38 265 SER A C 1
ATOM 2080 O O . SER A 1 265 ? -49.253 14.574 45.124 1.00 65.38 265 SER A O 1
ATOM 2082 N N . GLN A 1 266 ? -47.461 15.637 45.982 1.00 51.78 266 GLN A N 1
ATOM 2083 C CA . GLN A 1 266 ? -47.597 15.182 47.374 1.00 51.78 266 GLN A CA 1
ATOM 2084 C C . GLN A 1 266 ? -48.040 16.332 48.274 1.00 51.78 266 GLN A C 1
ATOM 2086 O O . GLN A 1 266 ? -48.810 16.047 49.218 1.00 51.78 266 GLN A O 1
#

Radius of gyration: 34.12 Å; chains: 1; bounding box: 84×80×78 Å

pLDDT: mean 73.1, std 16.63, range [39.28, 97.88]

InterPro domains:
  IPR046529 Domain of unknown function DUF6594 [PF20237] (139-253)

Foldseek 3Di:
DDDPPPPDPPDDPPPPPPPDDKDKDFLLVVLVVVLVVLVVVLVVLVVVVVVQDDPDPDDPGDCVSVVVNVVSVVVNVVSLVVSVVQQVQLVPPPRPRMQMCVDVVSVVVVCVVCVVVVHDPCVVDDPPPPPDDDDDDPPPPVVVVVVVVCVVPPPPDPQPPPPPPPVRDGDDRPCPVPVVVVVVVVVVVVVVVVVVVCLVVVLVVVVVVDPDPVVNVVCVVVSLVVVLVVLVVVDPDPVVSVVVNVVVVVSVVVVVVVVVVVVVVD